Protein AF-A0A917Q2N0-F1 (afdb_monomer_lite)

Organism: NCBI:txid340214

Radius of gyration: 17.41 Å; chains: 1; bounding box: 45×33×49 Å

Structure (mmCIF, N/CA/C/O backbone):
data_AF-A0A917Q2N0-F1
#
_entry.id   AF-A0A917Q2N0-F1
#
loop_
_atom_site.group_PDB
_atom_site.id
_atom_site.type_symbol
_atom_site.label_atom_id
_atom_site.label_alt_id
_atom_site.label_comp_id
_atom_site.label_asym_id
_atom_site.label_entity_id
_atom_site.label_seq_id
_atom_site.pdbx_PDB_ins_code
_atom_site.Cartn_x
_atom_site.Cartn_y
_atom_site.Cartn_z
_atom_site.occupancy
_atom_site.B_iso_or_equiv
_atom_site.auth_seq_id
_atom_site.auth_comp_id
_atom_site.auth_asym_id
_atom_site.auth_atom_id
_atom_site.pdbx_PDB_model_num
ATOM 1 N N . MET A 1 1 ? -5.927 1.651 7.133 1.00 88.88 1 MET A N 1
ATOM 2 C CA . MET A 1 1 ? -5.011 0.514 6.875 1.00 88.88 1 MET A CA 1
ATOM 3 C C . MET A 1 1 ? -3.583 0.911 7.191 1.00 88.88 1 MET A C 1
ATOM 5 O O . MET A 1 1 ? -3.258 2.093 7.110 1.00 88.88 1 MET A O 1
ATOM 9 N N . LYS A 1 2 ? -2.739 -0.066 7.513 1.00 93.38 2 LYS A N 1
ATOM 10 C CA . LYS A 1 2 ? -1.301 0.097 7.724 1.00 93.38 2 LYS A CA 1
ATOM 11 C C . LYS A 1 2 ? -0.556 -0.901 6.842 1.00 93.38 2 LYS A C 1
ATOM 13 O O . LYS A 1 2 ? -0.668 -2.101 7.056 1.00 93.38 2 LYS A O 1
ATOM 18 N N . TYR A 1 3 ? 0.200 -0.416 5.866 1.00 94.62 3 TYR A N 1
ATOM 19 C CA . TYR A 1 3 ? 1.132 -1.249 5.112 1.00 94.62 3 TYR A CA 1
ATOM 20 C C . TYR A 1 3 ? 2.460 -1.334 5.860 1.00 94.62 3 TYR A C 1
ATOM 22 O O . TYR A 1 3 ? 3.019 -0.300 6.226 1.00 94.62 3 TYR A O 1
ATOM 30 N N . THR A 1 4 ? 2.976 -2.544 6.061 1.00 96.00 4 THR A N 1
ATOM 31 C CA . THR A 1 4 ? 4.329 -2.795 6.572 1.00 96.00 4 THR A CA 1
ATOM 32 C C . THR A 1 4 ? 5.223 -3.295 5.442 1.00 96.00 4 THR A C 1
ATOM 34 O O . THR A 1 4 ? 4.804 -4.078 4.589 1.00 96.00 4 THR A O 1
ATOM 37 N N . ALA A 1 5 ? 6.460 -2.811 5.406 1.00 96.75 5 ALA A N 1
ATOM 38 C CA . ALA A 1 5 ? 7.445 -3.130 4.377 1.00 96.75 5 ALA A CA 1
ATOM 39 C C . ALA A 1 5 ? 8.722 -3.684 5.020 1.00 96.75 5 ALA A C 1
ATOM 41 O O . ALA A 1 5 ? 9.800 -3.106 4.901 1.00 96.75 5 ALA A O 1
ATOM 42 N N . GLU A 1 6 ? 8.573 -4.791 5.749 1.00 96.00 6 GLU A N 1
ATOM 43 C CA . GLU A 1 6 ? 9.634 -5.442 6.533 1.00 96.00 6 GLU A CA 1
ATOM 44 C C . GLU A 1 6 ? 10.894 -5.765 5.722 1.00 96.00 6 GLU A C 1
ATOM 46 O O . GLU A 1 6 ? 11.999 -5.664 6.251 1.00 96.00 6 GLU A O 1
ATOM 51 N N . ASP A 1 7 ? 10.741 -6.095 4.436 1.00 96.94 7 ASP A N 1
ATOM 52 C CA . ASP A 1 7 ? 11.870 -6.438 3.570 1.00 96.94 7 ASP A CA 1
ATOM 53 C C . ASP A 1 7 ? 12.477 -5.232 2.846 1.00 96.94 7 ASP A C 1
ATOM 55 O O . ASP A 1 7 ? 13.528 -5.375 2.218 1.00 96.94 7 ASP A O 1
ATOM 59 N N . MET A 1 8 ? 11.842 -4.053 2.888 1.00 97.62 8 MET A N 1
ATOM 60 C CA . MET A 1 8 ? 12.363 -2.874 2.198 1.00 97.62 8 MET A CA 1
ATOM 61 C C . MET A 1 8 ? 13.693 -2.440 2.811 1.00 97.62 8 MET A C 1
ATOM 63 O O . MET A 1 8 ? 13.761 -2.020 3.969 1.00 97.62 8 MET A O 1
ATOM 67 N N . ASP A 1 9 ? 14.742 -2.408 1.993 1.00 97.00 9 ASP A N 1
ATOM 68 C CA . ASP A 1 9 ? 16.027 -1.860 2.400 1.00 97.00 9 ASP A CA 1
ATOM 69 C C 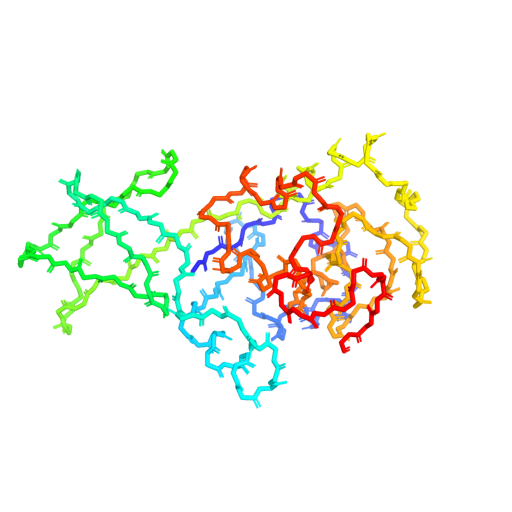. ASP A 1 9 ? 15.998 -0.326 2.357 1.00 97.00 9 ASP A C 1
ATOM 71 O O . ASP A 1 9 ? 16.514 0.336 1.455 1.00 97.00 9 ASP A O 1
ATOM 75 N N . TRP A 1 10 ? 15.390 0.266 3.384 1.00 94.88 10 TRP A N 1
ATOM 76 C CA . TRP A 1 10 ? 15.319 1.717 3.556 1.00 94.88 10 TRP A CA 1
ATOM 77 C C . TRP A 1 10 ? 16.699 2.392 3.535 1.00 94.88 10 TRP A C 1
ATOM 79 O O . TRP A 1 10 ? 16.832 3.561 3.155 1.00 94.88 10 TRP A O 1
ATOM 89 N N . LYS A 1 11 ? 17.753 1.683 3.960 1.00 95.44 11 LYS A N 1
ATOM 90 C CA . LYS A 1 11 ? 19.101 2.253 4.043 1.00 95.44 11 LYS A CA 1
ATOM 91 C C . LYS A 1 11 ? 19.697 2.454 2.655 1.00 95.44 11 LYS A C 1
ATOM 93 O O . LYS A 1 11 ? 20.315 3.503 2.450 1.00 95.44 11 LYS A O 1
ATOM 98 N N . SER A 1 12 ? 19.458 1.534 1.717 1.00 96.69 12 SER A N 1
ATOM 99 C CA . SER A 1 12 ? 19.926 1.663 0.329 1.00 96.69 12 SER A CA 1
ATOM 100 C C . SER A 1 12 ? 19.131 2.655 -0.519 1.00 96.69 12 SER A C 1
ATOM 102 O O . SER A 1 12 ? 19.598 3.023 -1.598 1.00 96.69 12 SER A O 1
ATOM 104 N N . ALA A 1 13 ? 17.988 3.160 -0.037 1.00 97.06 13 ALA A N 1
ATOM 105 C CA . ALA A 1 13 ? 17.243 4.198 -0.742 1.00 97.06 13 ALA A CA 1
ATOM 106 C C . ALA A 1 13 ? 18.111 5.450 -0.972 1.00 97.06 13 ALA A C 1
ATOM 108 O O . ALA A 1 13 ? 18.708 6.013 -0.041 1.00 97.06 13 ALA A O 1
ATOM 109 N N . THR A 1 14 ? 18.144 5.907 -2.223 1.00 98.00 14 THR A N 1
ATOM 110 C CA . THR A 1 14 ? 18.765 7.181 -2.612 1.00 98.00 14 THR A CA 1
ATOM 111 C C . THR A 1 14 ? 18.067 8.361 -1.930 1.00 98.00 14 THR A C 1
ATOM 113 O O . THR A 1 14 ? 16.942 8.232 -1.445 1.00 98.00 14 THR A O 1
ATOM 116 N N . ASN A 1 15 ? 18.700 9.539 -1.912 1.00 98.00 15 ASN A N 1
ATOM 117 C CA . ASN A 1 15 ? 18.082 10.740 -1.331 1.00 98.00 15 ASN A CA 1
ATOM 118 C C . ASN A 1 15 ? 16.730 11.057 -1.984 1.00 98.00 15 ASN A C 1
ATOM 120 O O . ASN A 1 15 ? 15.744 11.218 -1.274 1.00 98.00 15 ASN A O 1
ATOM 124 N N . LYS A 1 16 ? 16.665 11.000 -3.321 1.00 97.94 16 LYS A N 1
ATOM 125 C CA . LYS A 1 16 ? 15.425 11.197 -4.081 1.00 97.94 16 LYS A CA 1
ATOM 126 C C . LYS A 1 16 ? 14.342 10.179 -3.704 1.00 97.94 16 LYS A C 1
ATOM 128 O O . LYS A 1 16 ? 13.190 10.542 -3.518 1.00 97.94 16 LYS A O 1
ATOM 133 N N . GLN A 1 17 ? 14.697 8.902 -3.561 1.00 98.31 17 GLN A N 1
ATOM 134 C CA . GLN A 1 17 ? 13.731 7.878 -3.146 1.00 98.31 17 GLN A CA 1
ATOM 135 C C . GLN A 1 17 ? 13.234 8.108 -1.719 1.00 98.31 17 GLN A C 1
ATOM 137 O O . GLN A 1 17 ? 12.049 7.950 -1.459 1.00 98.31 17 GLN A O 1
ATOM 142 N N . LYS A 1 18 ? 14.115 8.508 -0.796 1.00 97.94 18 LYS A N 1
ATOM 143 C CA . LYS A 1 18 ? 13.729 8.845 0.581 1.00 97.94 18 LYS A CA 1
ATOM 144 C C . LYS A 1 18 ? 12.798 10.053 0.634 1.00 97.94 18 LYS A C 1
ATOM 146 O O . LYS A 1 18 ? 11.904 10.064 1.471 1.00 97.94 18 LYS A O 1
ATOM 151 N N . GLU A 1 19 ? 13.014 11.053 -0.215 1.00 98.06 19 GLU A N 1
ATOM 152 C CA . GLU A 1 19 ? 12.114 12.204 -0.360 1.00 98.06 19 GLU A CA 1
ATOM 153 C C . GLU A 1 19 ? 10.735 11.748 -0.836 1.00 98.06 19 GLU A C 1
ATOM 155 O O . GLU A 1 19 ? 9.764 11.953 -0.115 1.00 98.06 19 GLU A O 1
ATOM 160 N N . ILE A 1 20 ? 10.666 11.009 -1.948 1.00 98.38 20 ILE A N 1
ATOM 161 C CA . ILE A 1 20 ? 9.400 10.489 -2.488 1.00 98.38 20 ILE A CA 1
ATOM 162 C C . ILE A 1 20 ? 8.671 9.611 -1.465 1.00 98.38 20 ILE A C 1
ATOM 164 O O . ILE A 1 20 ? 7.480 9.787 -1.240 1.00 98.38 20 ILE A O 1
ATOM 168 N N . LEU A 1 21 ? 9.370 8.682 -0.808 1.00 98.25 21 LEU A N 1
ATOM 169 C CA . LEU A 1 21 ? 8.772 7.818 0.213 1.00 98.25 21 LEU A CA 1
ATOM 170 C C . LEU A 1 21 ? 8.168 8.645 1.356 1.00 98.25 21 LEU A C 1
ATOM 172 O O . LEU A 1 21 ? 7.049 8.371 1.781 1.00 98.25 21 LEU A O 1
ATOM 176 N N . LYS A 1 22 ? 8.868 9.681 1.832 1.00 97.81 22 LYS A N 1
ATOM 177 C CA . LYS A 1 22 ? 8.344 10.580 2.872 1.00 97.81 22 LYS A CA 1
ATOM 178 C C . LYS A 1 22 ? 7.143 11.390 2.389 1.00 97.81 22 LYS A C 1
ATOM 180 O O . LYS A 1 22 ? 6.188 11.525 3.143 1.00 97.81 22 LYS A O 1
ATOM 185 N N . GLU A 1 23 ? 7.175 11.903 1.160 1.00 97.69 23 GLU A N 1
ATOM 186 C CA . GLU A 1 23 ? 6.047 12.618 0.541 1.00 97.69 23 GLU A CA 1
ATOM 187 C C . GLU A 1 23 ? 4.815 11.719 0.392 1.00 97.69 23 GLU A C 1
ATOM 189 O O . GLU A 1 23 ? 3.691 12.165 0.600 1.00 97.69 23 GLU A O 1
ATOM 194 N N . GLN A 1 24 ? 5.026 10.435 0.102 1.00 96.31 24 GLN A N 1
ATOM 195 C CA . GLN A 1 24 ? 3.984 9.406 0.085 1.00 96.31 24 GLN A CA 1
ATOM 196 C C . GLN A 1 24 ? 3.496 9.013 1.491 1.00 96.31 24 GLN A C 1
ATOM 198 O O . GLN A 1 24 ? 2.543 8.252 1.601 1.00 96.31 24 GLN A O 1
ATOM 203 N N . GLY A 1 25 ? 4.132 9.498 2.563 1.00 97.06 25 GLY A N 1
ATOM 204 C CA . GLY A 1 25 ? 3.747 9.223 3.951 1.00 97.06 25 GLY A CA 1
ATOM 205 C C . GLY A 1 25 ? 4.456 8.033 4.606 1.00 97.06 25 GLY A C 1
ATOM 206 O O . GLY A 1 25 ? 4.109 7.664 5.732 1.00 97.06 25 GLY A O 1
ATOM 207 N N . TRP A 1 26 ? 5.459 7.434 3.957 1.00 97.81 26 TRP A N 1
ATOM 208 C CA . TRP A 1 26 ? 6.259 6.373 4.570 1.00 97.81 26 TRP A CA 1
ATOM 209 C C . TRP A 1 26 ? 7.121 6.909 5.715 1.00 97.81 26 TRP A C 1
ATOM 211 O O . TRP A 1 26 ? 7.835 7.909 5.589 1.00 97.81 26 TRP A O 1
ATOM 221 N N . LYS A 1 27 ? 7.124 6.176 6.827 1.00 97.12 27 LYS A N 1
ATOM 222 C CA . LYS A 1 27 ? 7.947 6.446 8.015 1.00 97.12 27 LYS A CA 1
ATOM 223 C C . LYS A 1 27 ? 8.506 5.152 8.597 1.00 97.12 27 LYS A C 1
ATOM 225 O O . LYS A 1 27 ? 8.047 4.072 8.254 1.00 97.12 27 LYS A O 1
ATOM 230 N N . LEU A 1 28 ? 9.494 5.259 9.484 1.00 97.06 28 LEU A N 1
ATOM 231 C CA . LEU A 1 28 ? 10.030 4.114 10.224 1.00 97.06 28 LEU A CA 1
ATOM 232 C C . LEU A 1 28 ? 9.346 3.997 11.590 1.00 97.06 28 LEU A C 1
ATOM 234 O O . LEU A 1 28 ? 9.391 4.937 12.381 1.00 97.06 28 LEU A O 1
ATOM 238 N N . GLU A 1 29 ? 8.792 2.827 11.894 1.00 97.31 29 GLU A N 1
ATOM 239 C CA . GLU A 1 29 ? 8.320 2.437 13.225 1.00 97.31 29 GLU A CA 1
ATOM 240 C C . GLU A 1 29 ? 9.129 1.224 13.683 1.00 97.31 29 GLU A C 1
ATOM 242 O O . GLU A 1 29 ? 9.127 0.184 13.034 1.00 97.31 29 GLU A O 1
ATOM 247 N N . ASN A 1 30 ? 9.895 1.371 14.771 1.00 95.06 30 ASN A N 1
ATOM 248 C CA . ASN A 1 30 ? 10.808 0.330 15.270 1.00 95.06 30 ASN A CA 1
ATOM 249 C C . ASN A 1 30 ? 11.784 -0.213 14.204 1.00 95.06 30 ASN A C 1
ATOM 251 O O . ASN A 1 30 ? 12.156 -1.381 14.216 1.00 95.06 30 ASN A O 1
ATOM 255 N N . GLY A 1 31 ? 12.204 0.647 13.270 1.00 94.62 31 GLY A N 1
ATOM 256 C CA . GLY A 1 31 ? 13.096 0.276 12.168 1.00 94.62 31 GLY A CA 1
ATOM 257 C C . GLY A 1 31 ? 12.404 -0.373 10.966 1.00 94.62 31 GLY A C 1
ATOM 258 O O . GLY A 1 31 ? 13.075 -0.593 9.961 1.00 94.62 31 GLY A O 1
ATOM 259 N N . ILE A 1 32 ? 11.091 -0.611 11.029 1.00 96.88 32 ILE A N 1
ATOM 260 C CA . ILE A 1 32 ? 10.286 -1.144 9.926 1.00 96.88 32 ILE A CA 1
ATOM 261 C C . ILE A 1 32 ? 9.612 0.023 9.196 1.00 96.88 32 ILE A C 1
ATOM 263 O O . ILE A 1 32 ? 8.954 0.846 9.840 1.00 96.88 32 ILE A O 1
ATOM 267 N N . PRO A 1 33 ? 9.754 0.138 7.866 1.00 98.00 33 PRO A N 1
ATOM 268 C CA . PRO A 1 33 ? 9.005 1.119 7.100 1.00 98.00 33 PRO A CA 1
ATOM 269 C C . PRO A 1 33 ? 7.512 0.792 7.071 1.00 98.00 33 PRO A C 1
ATOM 271 O O . PRO A 1 33 ? 7.110 -0.340 6.795 1.00 98.00 33 PRO A O 1
ATOM 274 N N . VAL A 1 34 ? 6.694 1.806 7.333 1.00 98.00 34 VAL A N 1
ATOM 275 C CA . VAL A 1 34 ? 5.239 1.701 7.378 1.00 98.00 34 VAL A CA 1
ATOM 276 C C . VAL A 1 34 ? 4.573 2.874 6.672 1.00 98.00 34 VAL A C 1
ATOM 278 O O . VAL A 1 34 ? 5.091 3.994 6.684 1.00 98.00 34 VAL A O 1
ATOM 281 N N . LEU A 1 35 ? 3.399 2.615 6.104 1.00 97.12 35 LEU A N 1
ATOM 282 C CA . LEU A 1 35 ? 2.527 3.605 5.482 1.00 97.12 35 LEU A CA 1
ATOM 283 C C . LEU A 1 35 ? 1.112 3.452 6.046 1.00 97.12 35 LEU A C 1
ATOM 285 O O . LEU A 1 35 ? 0.518 2.377 5.962 1.00 97.12 35 LEU A O 1
ATOM 289 N N . TYR A 1 36 ? 0.567 4.531 6.603 1.00 95.44 36 TYR A N 1
ATOM 290 C CA . TYR A 1 36 ? -0.819 4.581 7.064 1.00 95.44 36 TYR A CA 1
ATOM 291 C C . TYR A 1 36 ? -1.684 5.218 5.990 1.00 95.44 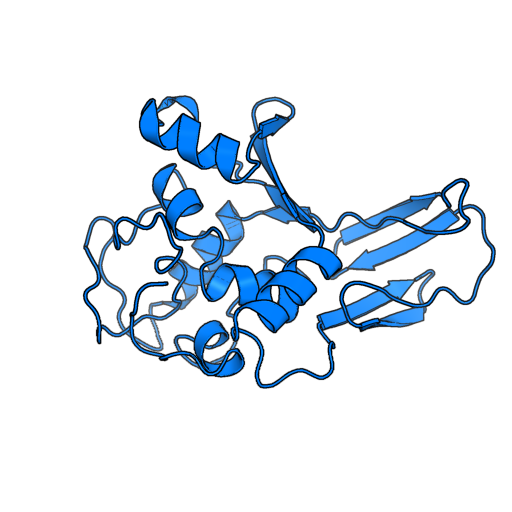36 TYR A C 1
ATOM 293 O O . TYR A 1 36 ? -1.341 6.270 5.462 1.00 95.44 36 TYR A O 1
ATOM 301 N N . VAL A 1 37 ? -2.807 4.575 5.692 1.00 92.44 37 VAL A N 1
ATOM 302 C CA . VAL A 1 37 ? -3.735 5.008 4.650 1.00 92.44 37 VAL A CA 1
ATOM 303 C C . VAL A 1 37 ? -5.149 5.027 5.210 1.00 92.44 37 VAL A C 1
ATOM 305 O O . VAL A 1 37 ? -5.633 4.009 5.724 1.00 92.44 37 VAL A O 1
ATOM 308 N N . SER A 1 38 ? -5.807 6.179 5.107 1.00 91.38 38 SER A N 1
ATOM 309 C CA . SER A 1 38 ? -7.227 6.344 5.412 1.00 91.38 38 SER A CA 1
ATOM 310 C C . SER A 1 38 ? -8.043 5.861 4.211 1.00 91.38 38 SER A C 1
ATOM 312 O O . SER A 1 38 ? -7.947 6.423 3.125 1.00 91.38 38 SER A O 1
ATOM 314 N N . VAL A 1 39 ? -8.801 4.772 4.384 1.00 88.50 39 VAL A N 1
ATOM 315 C CA . VAL A 1 39 ? -9.607 4.196 3.290 1.00 88.50 39 VAL A CA 1
ATOM 316 C C . VAL A 1 39 ? -10.667 5.188 2.799 1.00 88.50 39 VAL A C 1
ATOM 318 O O . VAL A 1 39 ? -10.725 5.394 1.590 1.00 88.50 39 VAL A O 1
ATOM 321 N N . PRO A 1 40 ? -11.443 5.861 3.677 1.00 87.94 40 PRO A N 1
ATOM 322 C CA . PRO A 1 40 ? -12.426 6.844 3.223 1.00 87.94 40 PRO A CA 1
ATOM 323 C C . PRO A 1 40 ? -11.802 7.991 2.411 1.00 87.94 40 PRO A C 1
ATOM 325 O O . PRO A 1 40 ? -12.313 8.336 1.349 1.00 87.94 40 PRO A O 1
ATOM 328 N N . GLU A 1 41 ? -10.666 8.540 2.861 1.00 89.69 41 GLU A N 1
ATOM 329 C CA . GLU A 1 41 ? -9.985 9.647 2.166 1.00 89.69 41 GLU A CA 1
ATOM 330 C C . GLU A 1 41 ? -9.448 9.232 0.791 1.00 89.69 41 GLU A C 1
ATOM 332 O O . GLU A 1 41 ? -9.559 9.991 -0.173 1.00 89.69 41 GLU A O 1
ATOM 337 N N . GLU A 1 42 ? -8.886 8.026 0.668 1.00 87.50 42 GLU A N 1
ATOM 338 C CA . GLU A 1 42 ? -8.419 7.523 -0.630 1.00 87.50 42 GLU A CA 1
ATOM 339 C C . GLU A 1 42 ? -9.571 7.250 -1.596 1.00 87.50 42 GLU A C 1
ATOM 341 O O . GLU A 1 42 ? -9.437 7.493 -2.793 1.00 87.50 42 GLU A O 1
ATOM 346 N N . LEU A 1 43 ? -10.714 6.765 -1.110 1.00 82.62 43 LEU A N 1
ATOM 347 C CA . LEU A 1 43 ? -11.889 6.562 -1.960 1.00 82.62 43 LEU A CA 1
ATOM 348 C C . LEU A 1 43 ? -12.451 7.894 -2.457 1.00 82.62 43 LEU A C 1
ATOM 350 O O . LEU A 1 43 ? -12.731 8.035 -3.647 1.00 82.62 43 LEU A O 1
ATOM 354 N N . GLU A 1 44 ? -12.528 8.902 -1.585 1.00 84.00 44 GLU A N 1
ATOM 355 C CA . GLU A 1 44 ? -12.916 10.256 -1.984 1.00 84.00 44 GLU A CA 1
ATOM 356 C C . GLU A 1 44 ? -11.937 10.839 -3.020 1.00 84.00 44 GLU A C 1
ATOM 358 O O . GLU A 1 44 ? -12.350 11.480 -3.993 1.00 84.00 44 GLU A O 1
ATOM 363 N N . TYR A 1 45 ? -10.632 10.592 -2.854 1.00 82.19 45 TYR A N 1
ATOM 364 C CA . TYR A 1 45 ? -9.620 10.972 -3.839 1.00 82.19 45 TYR A CA 1
ATOM 365 C C . TYR A 1 45 ? -9.873 10.299 -5.197 1.00 82.19 45 TYR A C 1
ATOM 367 O O . TYR A 1 45 ? -9.875 10.994 -6.217 1.00 82.19 45 TYR A O 1
ATOM 375 N N . ASN A 1 46 ? -10.138 8.991 -5.223 1.00 76.44 46 ASN A N 1
ATOM 376 C CA . ASN A 1 46 ? -10.365 8.235 -6.461 1.00 76.44 46 ASN A CA 1
ATOM 377 C C . ASN A 1 46 ? -11.606 8.724 -7.213 1.00 76.44 46 ASN A C 1
ATOM 379 O O . ASN A 1 46 ? -11.544 8.926 -8.427 1.00 76.44 46 ASN A O 1
ATOM 383 N N . GLN A 1 47 ? -12.698 8.995 -6.494 1.00 75.50 47 GLN A N 1
ATOM 384 C CA . GLN A 1 47 ? -13.930 9.538 -7.073 1.00 75.50 47 GLN A CA 1
ATOM 385 C C . GLN A 1 47 ? -13.695 10.893 -7.747 1.00 75.50 47 GLN A C 1
ATOM 387 O O . GLN A 1 47 ? -14.164 11.127 -8.861 1.00 75.50 47 GLN A O 1
ATOM 392 N N . LYS A 1 48 ? -12.919 11.781 -7.113 1.00 76.62 48 LYS A N 1
ATOM 393 C CA . LYS A 1 48 ? -12.597 13.105 -7.675 1.00 76.62 48 LYS A CA 1
ATOM 394 C C . LYS A 1 48 ? -11.704 13.043 -8.915 1.00 76.62 48 LYS A C 1
ATOM 396 O O . LYS A 1 48 ? -11.760 13.960 -9.730 1.00 76.62 48 LYS A O 1
ATOM 401 N N . HIS A 1 49 ? -10.889 11.999 -9.050 1.00 69.81 49 HIS A N 1
ATOM 402 C CA . HIS A 1 49 ? -9.896 11.871 -10.12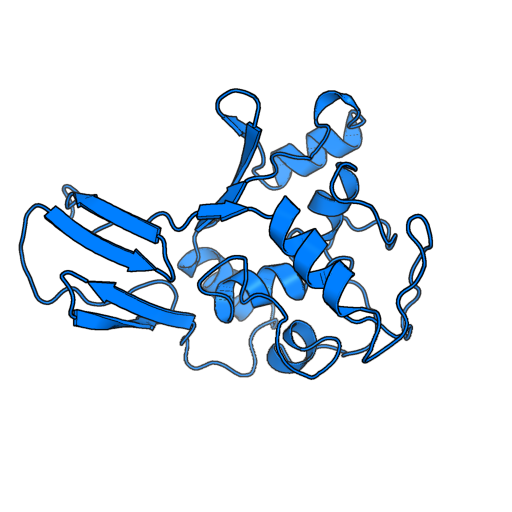3 1.00 69.81 49 HIS A CA 1
ATOM 403 C C . HIS A 1 49 ? -10.288 10.845 -11.196 1.00 69.81 49 HIS A C 1
ATOM 405 O O . HIS A 1 49 ? -9.490 10.559 -12.082 1.00 69.81 49 HIS A O 1
ATOM 411 N N . GLY A 1 50 ? -11.525 10.334 -11.164 1.00 64.19 50 GLY A N 1
ATOM 412 C CA . GLY A 1 50 ? -12.047 9.444 -12.204 1.00 64.19 50 GLY A CA 1
ATOM 413 C C . GLY A 1 50 ? -11.453 8.034 -12.182 1.00 64.19 50 GLY A C 1
ATOM 414 O O . GLY A 1 50 ? -11.490 7.355 -13.200 1.00 64.19 50 GLY A O 1
ATOM 415 N N . HIS A 1 51 ? -10.922 7.595 -11.038 1.00 61.47 51 HIS A N 1
ATOM 416 C CA . HIS A 1 51 ? -10.414 6.231 -10.837 1.00 61.47 51 HIS A CA 1
ATOM 417 C C . HIS A 1 51 ? -11.489 5.263 -10.314 1.00 61.47 51 HIS A C 1
ATOM 419 O O . HIS A 1 51 ? -11.199 4.098 -10.056 1.00 61.47 51 HIS A O 1
ATOM 425 N N . ASP A 1 52 ? -12.724 5.739 -10.125 1.00 57.25 52 ASP A N 1
ATOM 426 C CA . ASP A 1 52 ? -13.833 4.953 -9.585 1.00 57.25 52 ASP A CA 1
ATOM 427 C C . ASP A 1 52 ? -15.019 4.962 -10.559 1.00 57.25 52 ASP A C 1
ATOM 429 O O . ASP A 1 52 ? -15.630 6.002 -10.829 1.00 57.25 52 ASP A O 1
ATOM 433 N N . HIS A 1 53 ? -15.314 3.800 -11.140 1.00 52.69 53 HIS A N 1
ATOM 434 C CA . HIS A 1 53 ? -16.370 3.643 -12.144 1.00 52.69 53 HIS A CA 1
ATOM 435 C C . HIS A 1 53 ? -17.322 2.472 -11.873 1.00 52.69 53 HIS A C 1
ATOM 437 O O . HIS A 1 53 ? -18.212 2.235 -12.689 1.00 52.69 53 HIS A O 1
ATOM 443 N N . SER A 1 54 ? -17.181 1.729 -10.770 1.00 50.72 54 SER A N 1
ATOM 444 C CA . SER A 1 54 ? -17.856 0.422 -10.678 1.00 50.72 54 SER A CA 1
ATOM 445 C C . SER A 1 54 ? -18.252 -0.073 -9.289 1.00 50.72 54 SER A C 1
ATOM 447 O O . SER A 1 54 ? -18.877 -1.134 -9.224 1.00 50.72 54 SER A O 1
ATOM 449 N N . HIS A 1 55 ? -17.982 0.639 -8.189 1.00 57.31 55 HIS A N 1
ATOM 450 C CA . HIS A 1 55 ? -18.337 0.118 -6.867 1.00 57.31 55 HIS A CA 1
ATOM 451 C C . HIS A 1 55 ? -19.238 1.052 -6.074 1.00 57.31 55 HIS A C 1
ATOM 453 O O . HIS A 1 55 ? -18.893 2.192 -5.785 1.00 57.31 55 HIS A O 1
ATOM 459 N N . GLU A 1 56 ? -20.384 0.514 -5.651 1.00 62.28 56 GLU A N 1
ATOM 460 C CA . GLU A 1 56 ? -21.267 1.073 -4.622 1.00 62.28 56 GLU A CA 1
ATOM 461 C C . GLU A 1 56 ? -20.570 1.051 -3.249 1.00 62.28 56 GLU A C 1
ATOM 463 O O . GLU A 1 56 ? -21.122 0.558 -2.278 1.00 62.28 56 GLU A O 1
ATOM 468 N N . GLY A 1 57 ? -19.309 1.473 -3.161 1.00 65.31 57 GLY A N 1
ATOM 469 C CA . GLY A 1 57 ? -18.576 1.610 -1.915 1.00 65.31 57 GLY A CA 1
ATOM 470 C C . GLY A 1 57 ? -18.294 0.328 -1.132 1.00 65.31 57 GLY A C 1
ATOM 471 O O . GLY A 1 57 ? -17.806 0.468 -0.029 1.00 65.31 57 GLY A O 1
ATOM 472 N N . HIS A 1 58 ? -18.563 -0.890 -1.612 1.00 77.44 58 HIS A N 1
ATOM 473 C CA . HIS A 1 58 ? -18.330 -2.130 -0.841 1.00 77.44 58 HIS A CA 1
ATOM 474 C C . HIS A 1 58 ? -16.864 -2.597 -0.912 1.00 77.44 58 HIS A C 1
ATOM 476 O O . HIS A 1 58 ? -16.334 -2.753 -2.012 1.00 77.44 58 HIS A O 1
ATOM 482 N N . GLN A 1 59 ? -16.212 -2.822 0.239 1.00 78.31 59 GLN A N 1
ATOM 483 C CA . GLN A 1 59 ? -14.815 -3.303 0.325 1.00 78.31 59 GLN A CA 1
ATOM 484 C C . GLN A 1 59 ? -14.654 -4.724 0.896 1.00 78.31 59 GLN A C 1
ATOM 486 O O . GLN A 1 59 ? -13.541 -5.152 1.214 1.00 78.31 59 GLN A O 1
ATOM 491 N N . GLY A 1 60 ? -15.752 -5.464 1.053 1.00 80.56 60 GLY A N 1
ATOM 492 C CA . GLY A 1 60 ? -15.772 -6.764 1.726 1.00 80.56 60 GLY A CA 1
ATOM 493 C C . GLY A 1 60 ? -16.386 -6.692 3.121 1.00 80.56 60 GLY A C 1
ATOM 494 O O . GLY A 1 60 ? -17.137 -5.771 3.434 1.00 80.56 60 GLY A O 1
ATOM 495 N N . THR A 1 61 ? -16.079 -7.685 3.955 1.00 86.44 61 THR A N 1
ATOM 496 C CA . THR A 1 61 ? -16.649 -7.816 5.299 1.00 86.44 61 THR A CA 1
ATOM 497 C C . THR A 1 61 ? -15.576 -7.917 6.380 1.00 86.44 61 THR A C 1
ATOM 499 O O . THR A 1 61 ? -14.422 -8.277 6.133 1.00 86.44 61 THR A O 1
ATOM 502 N N . LEU A 1 62 ? -15.969 -7.601 7.610 1.00 89.38 62 LEU A N 1
ATOM 503 C CA . LEU A 1 62 ? -15.222 -7.884 8.834 1.00 89.38 62 LEU A CA 1
ATOM 504 C C . LEU A 1 62 ? -16.170 -8.418 9.907 1.00 89.38 62 LEU A C 1
ATOM 506 O O . LEU A 1 62 ? -17.386 -8.313 9.770 1.00 89.38 62 LEU A O 1
ATOM 510 N N . GLN A 1 63 ? -15.643 -8.970 10.998 1.00 91.62 63 GLN A N 1
ATOM 511 C CA . GLN A 1 63 ? -16.478 -9.351 12.141 1.00 91.62 63 GLN A CA 1
ATOM 512 C C . GLN A 1 63 ? -16.322 -8.365 13.295 1.00 91.62 63 GLN A C 1
ATOM 514 O O . GLN A 1 63 ? -15.210 -8.136 13.765 1.00 91.62 63 GLN A O 1
ATOM 519 N N . VAL A 1 64 ? -17.442 -7.848 13.802 1.00 93.88 64 VAL A N 1
ATOM 520 C CA . VAL A 1 64 ? -17.534 -7.030 15.017 1.00 93.88 64 VAL A CA 1
ATOM 521 C C . VAL A 1 64 ? -18.215 -7.847 16.107 1.00 93.88 64 VAL A C 1
ATOM 523 O O . VAL A 1 64 ? -19.380 -8.215 15.988 1.00 93.88 64 VAL A O 1
ATOM 526 N N . ASN A 1 65 ? -17.497 -8.157 17.186 1.00 92.75 65 ASN A N 1
ATOM 527 C CA . ASN A 1 65 ? -17.982 -8.989 18.294 1.00 92.75 65 ASN A CA 1
ATOM 528 C C . ASN A 1 65 ? -18.559 -10.349 17.841 1.00 92.75 65 ASN A C 1
ATOM 530 O O . ASN A 1 65 ? -19.467 -10.883 18.472 1.00 92.75 65 ASN A O 1
ATOM 534 N N . GLY A 1 66 ? -18.015 -10.916 16.757 1.00 91.12 66 GLY A N 1
ATOM 535 C CA . GLY A 1 66 ? -18.464 -12.186 16.173 1.00 91.12 66 GLY A CA 1
ATOM 536 C C . GLY A 1 66 ? -19.641 -12.072 15.197 1.00 91.12 66 GLY A C 1
ATOM 537 O O . GLY A 1 66 ? -20.101 -13.098 14.706 1.00 91.12 66 GLY A O 1
ATOM 538 N N . VAL A 1 67 ? -20.118 -10.859 14.903 1.00 93.56 67 VAL A N 1
ATOM 539 C CA . VAL A 1 67 ? -21.144 -10.595 13.885 1.00 93.56 67 VAL A CA 1
ATOM 540 C C . VAL A 1 67 ? -20.475 -10.035 12.637 1.00 93.56 67 VAL A C 1
ATOM 542 O O . VAL A 1 67 ? -19.712 -9.078 12.729 1.00 93.56 67 VAL A O 1
ATOM 545 N N . GLU A 1 68 ? -20.752 -10.626 11.479 1.00 93.38 68 GLU A N 1
ATOM 546 C CA . GLU A 1 68 ? -20.259 -10.130 10.193 1.00 93.38 68 GLU A CA 1
ATOM 547 C C . GLU A 1 68 ? -20.900 -8.781 9.833 1.00 93.38 68 GLU A C 1
ATOM 549 O O . GLU A 1 68 ? -22.099 -8.572 10.034 1.00 93.38 68 GLU A O 1
ATOM 554 N N . LYS A 1 69 ? -20.081 -7.856 9.335 1.00 92.12 69 LYS A N 1
ATOM 555 C CA . LYS A 1 69 ? -20.452 -6.504 8.923 1.00 92.12 69 LYS A CA 1
ATOM 556 C C . LYS A 1 69 ? -19.797 -6.181 7.593 1.00 92.12 69 LYS A C 1
ATOM 558 O O . LYS A 1 69 ? -18.600 -6.415 7.423 1.00 92.12 69 LYS A O 1
ATOM 563 N N . ASP A 1 70 ? -20.579 -5.611 6.688 1.00 90.25 70 ASP A N 1
ATOM 564 C CA . ASP A 1 70 ? -20.065 -5.048 5.448 1.00 90.25 70 ASP A CA 1
ATOM 565 C C . ASP A 1 70 ? -19.249 -3.787 5.729 1.00 90.25 70 ASP A C 1
ATOM 567 O O . ASP A 1 70 ? -19.588 -2.977 6.597 1.00 90.25 70 ASP A O 1
ATOM 571 N N . ILE A 1 71 ? -18.170 -3.628 4.970 1.00 87.69 71 ILE A N 1
ATOM 572 C CA . ILE A 1 71 ? -17.379 -2.407 4.927 1.00 87.69 71 ILE A CA 1
ATOM 573 C C . ILE A 1 71 ? -17.871 -1.610 3.728 1.00 87.69 71 ILE A C 1
ATOM 575 O O . ILE A 1 71 ? -17.806 -2.083 2.589 1.00 87.69 71 ILE A O 1
ATOM 579 N N . HIS A 1 72 ? -18.364 -0.409 4.000 1.00 88.06 72 HIS A N 1
ATOM 580 C CA . HIS A 1 72 ? -18.847 0.513 2.992 1.00 88.06 72 HIS A CA 1
ATOM 581 C C . HIS A 1 72 ? -18.115 1.851 3.102 1.00 88.06 72 HIS A C 1
ATOM 583 O O . HIS A 1 72 ? -18.109 2.488 4.148 1.00 88.06 72 HIS A O 1
ATOM 589 N N . ASN A 1 73 ? -17.471 2.286 2.025 1.00 85.44 73 ASN A N 1
ATOM 590 C CA . ASN A 1 73 ? -16.619 3.476 1.962 1.00 85.44 73 ASN A CA 1
ATOM 591 C C . ASN A 1 73 ? -15.569 3.542 3.083 1.00 85.44 73 ASN A C 1
ATOM 593 O O . ASN A 1 73 ? -15.266 4.609 3.614 1.00 85.44 73 ASN A O 1
ATOM 597 N N . GLY A 1 74 ? -15.011 2.388 3.457 1.00 85.94 74 GLY A N 1
ATOM 598 C CA . GLY A 1 74 ? -14.038 2.288 4.545 1.00 85.94 74 GLY A CA 1
ATOM 599 C C . GLY A 1 74 ? -14.626 2.447 5.952 1.00 85.94 74 GLY A C 1
ATOM 600 O O . GLY A 1 74 ? -13.855 2.530 6.909 1.00 85.94 74 GLY A O 1
ATOM 601 N N . THR A 1 75 ? -15.951 2.477 6.096 1.00 90.19 75 THR A N 1
ATOM 602 C CA . THR A 1 75 ? -16.662 2.496 7.380 1.00 90.19 75 THR A CA 1
ATOM 603 C C . THR A 1 75 ? -17.541 1.255 7.530 1.00 90.19 75 THR A C 1
ATOM 605 O O . THR A 1 75 ? -17.752 0.502 6.583 1.00 90.19 75 THR A O 1
ATOM 608 N N . PHE A 1 76 ? -18.001 0.987 8.747 1.00 91.12 76 PHE A N 1
ATOM 609 C CA . PHE A 1 76 ? -18.891 -0.129 9.059 1.00 91.12 76 PHE A CA 1
ATOM 610 C C . PHE A 1 76 ? -19.719 0.224 10.295 1.00 91.12 76 PHE A C 1
ATOM 612 O O . PHE A 1 76 ? -19.264 0.977 11.162 1.00 91.12 76 PHE A O 1
ATOM 619 N N . ASP A 1 77 ? -20.918 -0.342 10.391 1.00 90.88 77 ASP A N 1
ATOM 620 C CA . ASP A 1 77 ? -21.822 -0.075 11.506 1.00 90.88 77 ASP A CA 1
ATOM 621 C C . ASP A 1 77 ? -21.530 -0.970 12.715 1.00 90.88 77 ASP A C 1
ATOM 623 O O . ASP A 1 77 ? -21.261 -2.172 12.599 1.00 90.88 77 ASP A O 1
ATOM 627 N N . VAL A 1 78 ? -21.643 -0.382 13.906 1.00 90.94 78 VAL A N 1
ATOM 628 C CA . VAL A 1 78 ? -21.486 -1.074 15.188 1.00 90.94 78 VAL A CA 1
ATOM 629 C C . VAL A 1 78 ? -22.793 -0.982 15.967 1.00 90.94 78 VAL A C 1
ATOM 631 O O . VAL A 1 78 ? -23.161 0.080 16.458 1.00 90.94 78 VAL A O 1
ATOM 634 N N . ASP A 1 79 ? -23.475 -2.118 16.127 1.00 86.00 79 ASP A N 1
ATOM 635 C CA . ASP A 1 79 ? -24.785 -2.168 16.798 1.00 86.00 79 ASP A CA 1
ATOM 636 C C . ASP A 1 79 ? -24.687 -2.035 18.331 1.00 86.00 79 ASP A C 1
ATOM 638 O O . ASP A 1 79 ? -25.702 -1.887 19.012 1.00 86.00 79 ASP A O 1
ATOM 642 N N . SER A 1 80 ? -23.481 -2.136 18.904 1.00 79.38 80 SER A N 1
ATOM 643 C CA . SER A 1 80 ? -23.262 -2.063 20.349 1.00 79.38 80 SER A CA 1
ATOM 644 C C . SER A 1 80 ? -22.635 -0.739 20.777 1.00 79.38 80 SER A C 1
ATOM 646 O O . SER A 1 80 ? -21.719 -0.215 20.151 1.00 79.38 80 SER A O 1
ATOM 648 N N . ASN A 1 81 ? -23.075 -0.218 21.924 1.00 82.44 81 ASN A N 1
ATOM 649 C CA . ASN A 1 81 ? -22.468 0.968 22.527 1.00 82.44 81 ASN A CA 1
ATOM 650 C C . ASN A 1 81 ? -21.313 0.615 23.488 1.00 82.44 81 ASN A C 1
ATOM 652 O O . ASN A 1 81 ? -21.042 1.354 24.429 1.00 82.44 81 ASN A O 1
ATOM 656 N N . ASN A 1 82 ? -20.640 -0.519 23.282 1.00 90.62 82 ASN A N 1
ATOM 657 C CA . ASN A 1 82 ? -19.610 -1.003 24.205 1.00 90.62 82 ASN A CA 1
ATOM 658 C C . ASN A 1 82 ? -18.376 -0.088 24.204 1.00 90.62 82 ASN A C 1
ATOM 660 O O . ASN A 1 82 ? -18.011 0.461 23.169 1.00 90.62 82 ASN A O 1
ATOM 664 N N . GLU A 1 83 ? -17.674 0.027 25.330 1.00 93.50 83 GLU A N 1
ATOM 665 C CA . GLU A 1 83 ? -16.401 0.768 25.367 1.00 93.50 83 GLU A CA 1
ATOM 666 C C . GLU A 1 83 ? -15.304 0.098 24.534 1.00 93.50 83 GLU A C 1
ATOM 668 O O . GLU A 1 83 ? -14.430 0.765 23.982 1.00 93.50 83 GLU A O 1
ATOM 673 N N . THR A 1 84 ? -15.366 -1.229 24.405 1.00 94.38 84 THR A N 1
ATOM 674 C CA . THR A 1 84 ? -14.489 -2.007 23.533 1.00 94.38 84 THR A CA 1
ATOM 675 C C . THR A 1 84 ? -15.278 -2.915 22.605 1.00 94.38 84 THR A C 1
ATOM 677 O O . THR A 1 84 ? -16.338 -3.444 22.955 1.00 94.38 84 THR A O 1
ATOM 680 N N . ILE A 1 85 ? -14.736 -3.117 21.408 1.00 94.50 85 ILE A N 1
ATOM 681 C CA . ILE A 1 85 ? -15.223 -4.092 20.434 1.00 94.50 85 ILE A CA 1
ATOM 682 C C . ILE A 1 85 ? -14.084 -5.000 19.986 1.00 94.50 85 ILE A C 1
ATOM 684 O O . ILE A 1 85 ? -12.927 -4.586 19.911 1.00 94.50 85 ILE A O 1
ATOM 688 N N . LYS A 1 86 ? -14.418 -6.249 19.672 1.00 93.69 86 LYS A N 1
ATOM 689 C CA . LYS A 1 86 ? -13.500 -7.202 19.047 1.00 93.69 86 LYS A CA 1
ATOM 690 C C . LYS A 1 86 ? -13.704 -7.160 17.544 1.00 93.69 86 LYS A C 1
ATOM 692 O O . LYS A 1 86 ? -14.815 -7.399 17.082 1.00 93.69 86 LYS A O 1
ATOM 697 N N . ILE A 1 87 ? -12.641 -6.885 16.808 1.00 92.75 87 ILE A N 1
ATOM 698 C CA . ILE A 1 87 ? -12.622 -6.868 15.351 1.00 92.75 87 ILE A CA 1
ATOM 699 C C . ILE A 1 87 ? -11.852 -8.085 14.853 1.00 92.75 87 ILE A C 1
ATOM 701 O O . ILE A 1 87 ? -10.768 -8.373 15.363 1.00 92.75 87 ILE A O 1
ATOM 705 N N . MET A 1 88 ? -12.391 -8.780 13.853 1.00 89.88 88 MET A N 1
ATOM 706 C CA . MET A 1 88 ? -11.645 -9.782 13.093 1.00 89.88 88 MET A CA 1
ATOM 707 C C . MET A 1 88 ? -11.669 -9.452 11.602 1.00 89.88 88 MET A C 1
ATOM 709 O O . MET A 1 88 ? -12.742 -9.230 11.040 1.00 89.88 88 MET A O 1
ATOM 713 N N . VAL A 1 89 ? -10.489 -9.422 10.981 1.00 82.69 89 VAL A N 1
ATOM 714 C CA . VAL A 1 89 ? -10.296 -9.205 9.539 1.00 82.69 89 VAL A CA 1
ATOM 715 C C . VAL A 1 89 ? -9.379 -10.307 9.025 1.00 82.69 89 VAL A C 1
ATOM 717 O O . VAL A 1 89 ? -8.219 -10.388 9.425 1.00 82.69 89 VAL A O 1
ATOM 720 N N . GLY A 1 90 ? -9.908 -11.196 8.181 1.00 77.56 90 GLY A N 1
ATOM 721 C CA . GLY A 1 90 ? -9.211 -12.436 7.840 1.00 77.56 90 GLY A CA 1
ATOM 722 C C . GLY A 1 90 ? -8.882 -13.244 9.102 1.00 77.56 90 GLY A C 1
ATOM 723 O O . GLY A 1 90 ? -9.773 -13.589 9.878 1.00 77.56 90 GLY A O 1
ATOM 724 N N . GLU A 1 91 ? -7.597 -13.521 9.324 1.00 75.00 91 GLU A N 1
ATOM 725 C CA . GLU A 1 91 ? -7.104 -14.242 10.509 1.00 75.00 91 GLU A CA 1
ATOM 726 C C . GLU A 1 91 ? -6.720 -13.314 11.678 1.00 75.00 91 GLU A C 1
ATOM 728 O O . GLU A 1 91 ? -6.521 -13.781 12.805 1.00 75.00 91 GLU A O 1
ATOM 733 N N . GLU A 1 92 ? -6.634 -12.001 11.445 1.00 80.00 92 GLU A N 1
ATOM 734 C CA . GLU A 1 92 ? -6.206 -11.029 12.450 1.00 80.00 92 GLU A CA 1
ATOM 735 C C . GLU A 1 92 ? -7.338 -10.691 13.420 1.00 80.00 92 GLU A C 1
ATOM 737 O O . GLU A 1 92 ? -8.477 -10.451 13.015 1.00 80.00 92 GLU A O 1
ATOM 742 N N . LYS A 1 93 ? -7.014 -10.630 14.718 1.00 87.00 93 LYS A N 1
ATOM 743 C CA . LYS A 1 93 ? -7.957 -10.284 15.789 1.00 87.00 93 LYS A CA 1
ATOM 744 C C . LYS A 1 93 ? -7.435 -9.103 16.587 1.00 87.00 93 LYS A C 1
ATOM 746 O O . LYS A 1 93 ? -6.344 -9.174 17.142 1.00 87.00 93 LYS A O 1
ATOM 751 N N . ASN A 1 94 ? -8.251 -8.064 16.704 1.00 88.25 94 ASN A N 1
ATOM 752 C CA . ASN A 1 94 ? -7.910 -6.830 17.400 1.00 88.25 94 ASN A CA 1
ATOM 753 C C . ASN A 1 94 ? -9.010 -6.443 18.393 1.00 88.25 94 ASN A C 1
ATOM 755 O O . ASN A 1 94 ? -10.194 -6.661 18.140 1.00 88.25 94 ASN A O 1
ATOM 759 N N . GLU A 1 95 ? -8.629 -5.846 19.520 1.00 92.62 95 GLU A N 1
ATOM 760 C CA . GLU A 1 95 ? -9.567 -5.191 20.436 1.00 92.62 95 GLU A CA 1
ATOM 761 C C . GLU A 1 95 ? -9.430 -3.676 20.283 1.00 92.62 95 GLU A C 1
ATOM 763 O O . GLU A 1 95 ? -8.332 -3.131 20.398 1.00 92.62 95 GLU A O 1
ATOM 768 N N . VAL A 1 96 ? -10.542 -3.002 19.997 1.00 93.81 96 VAL A N 1
ATOM 769 C CA . VAL A 1 96 ? -10.576 -1.572 19.677 1.00 93.81 96 VAL A CA 1
ATOM 770 C C . VAL A 1 96 ? -11.410 -0.843 20.716 1.00 93.81 96 VAL A C 1
ATOM 772 O O . VAL A 1 96 ? -12.544 -1.233 20.997 1.00 93.81 96 VAL A O 1
ATOM 775 N N . LYS A 1 97 ? -10.839 0.218 21.287 1.00 94.50 97 LYS A N 1
ATOM 776 C CA . LYS A 1 97 ? -11.530 1.118 22.214 1.00 94.50 97 LYS A CA 1
ATOM 777 C C . LYS A 1 97 ? -12.293 2.191 21.448 1.00 94.50 97 LYS A C 1
ATOM 779 O O . LYS A 1 97 ? -11.808 2.689 20.433 1.00 94.50 97 LYS A O 1
ATOM 784 N N . LYS A 1 98 ? -13.465 2.546 21.965 1.00 94.81 98 LYS A N 1
ATOM 785 C CA . LYS A 1 98 ? -14.235 3.703 21.517 1.00 94.81 98 LYS A CA 1
ATOM 786 C C . LYS A 1 98 ? -13.441 4.989 21.772 1.00 94.81 98 LYS A C 1
ATOM 788 O O . LYS A 1 98 ? -12.778 5.126 22.801 1.00 94.81 98 LYS A O 1
ATOM 793 N N . GLN A 1 99 ? -13.486 5.899 20.809 1.00 94.19 99 GLN A N 1
ATOM 794 C CA . GLN A 1 99 ? -12.913 7.238 20.905 1.00 94.19 99 GLN A CA 1
ATOM 795 C C . GLN A 1 99 ? -13.874 8.194 21.625 1.00 94.19 99 GLN A C 1
ATOM 797 O O . GLN A 1 99 ? -15.054 7.896 21.797 1.00 94.19 99 GLN A O 1
ATOM 802 N N . GLU A 1 100 ? -13.381 9.366 22.027 1.00 93.19 100 GLU A N 1
ATOM 803 C CA . GLU A 1 100 ? -14.190 10.378 22.728 1.00 93.19 100 GLU A CA 1
ATOM 804 C C . GLU A 1 100 ? -15.395 10.867 21.907 1.00 93.19 100 GLU A C 1
ATOM 806 O O . GLU A 1 100 ? -16.427 11.219 22.474 1.00 93.19 100 GLU A O 1
ATOM 811 N N . ASP A 1 101 ? -15.289 10.845 20.577 1.00 92.25 101 ASP A N 1
ATOM 812 C CA . ASP A 1 101 ? -16.363 11.208 19.645 1.00 92.25 101 ASP A CA 1
ATOM 813 C C . ASP A 1 101 ? -17.399 10.088 19.424 1.00 92.25 101 ASP A C 1
ATOM 815 O O . ASP A 1 101 ? -18.348 10.251 18.656 1.00 92.25 101 ASP A O 1
ATOM 819 N N . GLY A 1 102 ? -17.233 8.947 20.097 1.00 90.00 102 GLY A N 1
ATOM 820 C CA . GLY A 1 102 ? -18.108 7.787 19.991 1.00 90.00 102 GLY A CA 1
ATOM 821 C C . GLY A 1 102 ? -17.784 6.837 18.835 1.00 90.00 102 GLY A C 1
ATOM 822 O O . GLY A 1 102 ? -18.445 5.803 18.719 1.00 90.00 102 GLY A O 1
ATOM 823 N N . THR A 1 103 ? -16.778 7.131 18.009 1.00 91.69 103 THR A N 1
ATOM 824 C CA . THR A 1 103 ? -16.373 6.285 16.876 1.00 91.69 103 THR A CA 1
ATOM 825 C C . THR A 1 103 ? -15.340 5.227 17.275 1.00 91.69 103 THR A C 1
ATOM 827 O O . THR A 1 103 ? -14.743 5.272 18.353 1.00 91.69 103 THR A O 1
ATOM 830 N N . TYR A 1 104 ? -15.097 4.261 16.388 1.00 92.69 104 TYR A N 1
ATOM 831 C CA . TYR A 1 104 ? -14.004 3.297 16.517 1.00 92.69 104 TYR A CA 1
ATOM 832 C C . TYR A 1 104 ? -13.050 3.450 15.338 1.00 92.69 104 TYR A C 1
ATOM 834 O O . TYR A 1 104 ? -13.485 3.499 14.190 1.00 92.69 104 TYR A O 1
ATOM 842 N N . GLN A 1 105 ? -11.747 3.463 15.612 1.00 92.00 105 GLN A N 1
ATOM 843 C CA . GLN A 1 105 ? -10.725 3.432 14.572 1.00 92.00 105 GLN A CA 1
ATOM 844 C C . GLN A 1 105 ? -10.096 2.044 14.503 1.00 92.00 105 GLN A C 1
ATOM 846 O O . GLN A 1 105 ? -9.455 1.586 15.448 1.00 92.00 105 GLN A O 1
ATOM 851 N N . VAL A 1 106 ? -10.252 1.386 13.357 1.00 90.62 106 VAL A N 1
ATOM 852 C CA . VAL A 1 106 ? -9.656 0.073 13.098 1.00 90.62 106 VAL A CA 1
ATOM 853 C C . VAL A 1 106 ? -8.432 0.231 12.210 1.00 90.62 106 VAL A C 1
ATOM 855 O O . VAL A 1 106 ? -8.502 0.768 11.102 1.00 90.62 106 VAL A O 1
ATOM 858 N N . ILE A 1 107 ? -7.301 -0.286 12.681 1.00 89.88 107 ILE A N 1
ATOM 859 C CA . ILE A 1 107 ? -6.092 -0.423 11.874 1.00 89.88 107 ILE A CA 1
ATOM 860 C C . ILE A 1 107 ? -6.005 -1.877 11.425 1.00 89.88 107 ILE A C 1
ATOM 862 O O . ILE A 1 107 ? -5.770 -2.768 12.232 1.00 89.88 107 ILE A O 1
ATOM 866 N N . VAL A 1 108 ? -6.200 -2.092 10.127 1.00 86.19 108 VAL A N 1
ATOM 867 C CA . VAL A 1 108 ? -5.907 -3.368 9.464 1.00 86.19 108 VAL A CA 1
ATOM 868 C C . VAL A 1 108 ? -4.473 -3.315 8.961 1.00 86.19 108 VAL A C 1
ATOM 870 O O . VAL A 1 108 ? -4.145 -2.414 8.174 1.00 86.19 108 VAL A O 1
ATOM 873 N N . GLU A 1 109 ? -3.629 -4.227 9.438 1.00 88.44 109 GLU A N 1
ATOM 874 C CA . GLU A 1 109 ? -2.234 -4.327 9.020 1.00 88.44 109 GLU A CA 1
ATOM 875 C C . GLU A 1 109 ? -2.107 -5.218 7.776 1.00 88.44 109 GLU A C 1
ATOM 877 O O . GLU A 1 109 ? -2.827 -6.195 7.592 1.00 88.44 109 GLU A O 1
ATOM 882 N N . LYS A 1 110 ? -1.219 -4.841 6.856 1.00 88.75 110 LYS A N 1
ATOM 883 C CA . LYS A 1 110 ? -0.934 -5.592 5.633 1.00 88.75 110 LYS A CA 1
ATOM 884 C C . LYS A 1 110 ? 0.565 -5.633 5.401 1.00 88.75 110 LYS A C 1
ATOM 886 O O . LYS A 1 110 ? 1.181 -4.593 5.167 1.00 88.75 110 LYS A O 1
ATOM 891 N N . ASN A 1 111 ? 1.133 -6.835 5.387 1.00 92.06 111 ASN A N 1
ATOM 892 C CA . ASN A 1 111 ? 2.528 -7.028 5.011 1.00 92.06 111 ASN A CA 1
ATOM 893 C C . ASN A 1 111 ? 2.676 -6.893 3.492 1.00 92.06 111 ASN A C 1
ATOM 895 O O . ASN A 1 111 ? 2.422 -7.830 2.735 1.00 92.06 111 ASN A O 1
ATOM 899 N N . LEU A 1 112 ? 3.082 -5.708 3.040 1.00 92.88 112 LEU A N 1
ATOM 900 C CA . LEU A 1 112 ? 3.219 -5.397 1.622 1.00 92.88 112 LEU A CA 1
ATOM 901 C C . LEU A 1 112 ? 4.358 -6.194 0.971 1.00 92.88 112 LEU A C 1
ATOM 903 O O . LEU A 1 112 ? 4.271 -6.548 -0.204 1.00 92.88 112 LEU A O 1
ATOM 907 N N . SER A 1 113 ? 5.388 -6.549 1.741 1.00 92.31 113 SER A N 1
ATOM 908 C CA . SER A 1 113 ? 6.463 -7.431 1.278 1.00 92.31 113 SER A CA 1
ATOM 909 C C . SER A 1 113 ? 5.917 -8.816 0.915 1.00 92.31 113 SER A C 1
ATOM 911 O O . SER A 1 113 ? 6.228 -9.339 -0.157 1.00 92.31 113 SER A O 1
ATOM 913 N N . GLN A 1 114 ? 5.051 -9.380 1.766 1.00 90.25 114 GLN A N 1
ATOM 914 C CA . GLN A 1 114 ? 4.357 -10.642 1.496 1.00 90.25 114 GLN A CA 1
ATOM 915 C C . GLN A 1 114 ? 3.355 -10.504 0.346 1.00 90.25 114 GLN A C 1
ATOM 917 O O . GLN A 1 114 ? 3.256 -11.400 -0.489 1.00 90.25 114 GLN A O 1
ATOM 922 N N . MET A 1 115 ? 2.649 -9.372 0.244 1.00 89.00 115 MET A N 1
ATOM 923 C CA . MET A 1 115 ? 1.757 -9.104 -0.891 1.00 89.00 115 MET A CA 1
ATOM 924 C C . MET A 1 115 ? 2.514 -9.130 -2.221 1.00 89.00 115 MET A C 1
ATOM 926 O O . MET A 1 115 ? 2.038 -9.754 -3.165 1.00 89.00 115 MET A O 1
ATOM 930 N N . PHE A 1 116 ? 3.696 -8.508 -2.306 1.00 89.75 116 PHE A N 1
ATOM 931 C CA . PHE A 1 116 ? 4.523 -8.565 -3.515 1.00 89.75 116 PHE A CA 1
ATOM 932 C C . PHE A 1 116 ? 4.925 -9.997 -3.857 1.00 89.75 116 PHE A C 1
ATOM 934 O O . PHE A 1 116 ? 4.814 -10.389 -5.013 1.00 89.75 116 PHE A O 1
ATOM 941 N N . GLU A 1 117 ? 5.318 -10.810 -2.873 1.00 86.19 117 GLU A N 1
ATOM 942 C CA . GLU A 1 117 ? 5.592 -12.227 -3.131 1.00 86.19 117 GLU A CA 1
ATOM 943 C C . GLU A 1 117 ? 4.361 -12.987 -3.603 1.00 86.19 117 GLU A C 1
ATOM 945 O O . GLU A 1 117 ? 4.476 -13.813 -4.499 1.00 86.19 117 GLU A O 1
ATOM 950 N N . ASN A 1 118 ? 3.190 -12.729 -3.027 1.00 82.25 118 ASN A N 1
ATOM 951 C CA . ASN A 1 118 ? 1.953 -13.396 -3.420 1.00 82.25 118 ASN A CA 1
ATOM 952 C C . ASN A 1 118 ? 1.578 -13.034 -4.865 1.00 82.25 118 ASN A C 1
ATOM 954 O O . ASN A 1 118 ? 1.260 -13.922 -5.661 1.00 82.25 118 ASN A O 1
ATOM 958 N N . MET A 1 119 ? 1.704 -11.750 -5.218 1.00 80.50 119 MET A N 1
ATOM 959 C CA . MET A 1 119 ? 1.509 -11.235 -6.576 1.00 80.50 119 MET A CA 1
ATOM 960 C C . MET A 1 119 ? 2.556 -11.774 -7.559 1.00 80.50 119 MET A C 1
ATOM 962 O O . MET A 1 119 ? 2.236 -11.967 -8.727 1.00 80.50 119 MET A O 1
ATOM 966 N N . ASP A 1 120 ? 3.786 -12.044 -7.114 1.00 78.81 120 ASP A N 1
ATOM 967 C CA . ASP A 1 120 ? 4.863 -12.550 -7.971 1.00 78.81 120 ASP A CA 1
ATOM 968 C C . ASP A 1 120 ? 4.866 -14.094 -8.075 1.00 78.81 120 ASP A C 1
ATOM 970 O O . ASP A 1 120 ? 5.160 -14.661 -9.124 1.00 78.81 120 ASP A O 1
ATOM 974 N N . LYS A 1 121 ? 4.490 -14.826 -7.020 1.00 74.31 121 LYS A N 1
ATOM 975 C CA . LYS A 1 121 ? 4.493 -16.302 -6.972 1.00 74.31 121 LYS A CA 1
ATOM 976 C C . LYS A 1 121 ? 3.382 -16.910 -7.823 1.00 74.31 121 LYS A C 1
ATOM 978 O O . LYS A 1 121 ? 3.594 -17.958 -8.432 1.00 74.31 121 LYS A O 1
ATOM 983 N N . LYS A 1 122 ? 2.224 -16.248 -7.907 1.00 63.09 122 LYS A N 1
ATOM 984 C CA . LYS A 1 122 ? 1.113 -16.668 -8.778 1.00 63.09 122 LYS A CA 1
ATOM 985 C C . LYS A 1 122 ? 1.380 -16.414 -10.276 1.00 63.09 122 LYS A C 1
ATOM 987 O O . LYS A 1 122 ? 0.589 -16.845 -11.108 1.00 63.09 122 LYS A O 1
ATOM 992 N N . GLN A 1 123 ? 2.514 -15.796 -10.639 1.00 54.94 123 GLN A N 1
ATOM 993 C CA . GLN A 1 123 ? 2.857 -15.407 -12.020 1.00 54.94 123 GLN A CA 1
ATOM 994 C C . GLN A 1 123 ? 3.164 -16.559 -12.985 1.00 54.94 123 GLN A C 1
ATOM 996 O O . GLN A 1 123 ? 3.243 -16.318 -14.185 1.00 54.94 123 GLN A O 1
ATOM 1001 N N . LYS A 1 124 ? 3.367 -17.803 -12.536 1.00 52.56 124 LYS A N 1
ATOM 1002 C CA . LYS A 1 124 ? 3.878 -18.839 -13.454 1.00 52.56 124 LYS A CA 1
ATOM 1003 C C . LYS A 1 124 ? 2.837 -19.479 -14.375 1.00 52.56 124 LYS A C 1
ATOM 1005 O O . LYS A 1 124 ? 3.244 -20.094 -15.354 1.00 52.56 124 LYS A O 1
ATOM 1010 N N . GLU A 1 125 ? 1.540 -19.344 -14.097 1.00 56.31 125 GLU A N 1
ATOM 1011 C CA . GLU A 1 125 ? 0.524 -20.183 -14.760 1.00 56.31 125 GLU A CA 1
ATOM 1012 C C . GLU A 1 125 ? -0.469 -19.425 -15.662 1.00 56.31 125 GLU A C 1
ATOM 1014 O O . GLU A 1 125 ? -1.087 -20.058 -16.512 1.00 56.31 125 GLU A O 1
ATOM 1019 N N . ALA A 1 126 ? -0.600 -18.092 -15.551 1.00 58.88 126 ALA A N 1
ATOM 1020 C CA . ALA A 1 126 ? -1.646 -17.336 -16.264 1.00 58.88 126 ALA A CA 1
ATOM 1021 C C . ALA A 1 126 ? -1.135 -16.427 -17.401 1.00 58.88 126 ALA A C 1
ATOM 1023 O O . ALA A 1 126 ? -1.657 -16.485 -18.511 1.00 58.88 126 ALA A O 1
ATOM 1024 N N . VAL A 1 127 ? -0.131 -15.579 -17.143 1.00 68.38 127 VAL A N 1
ATOM 1025 C CA . VAL A 1 127 ? 0.467 -14.631 -18.104 1.00 68.38 127 VAL A CA 1
ATOM 1026 C C . VAL A 1 127 ? 1.924 -14.404 -17.710 1.00 68.38 127 VAL A C 1
ATOM 1028 O O . VAL A 1 127 ? 2.212 -14.216 -16.530 1.00 68.38 127 VAL A O 1
ATOM 1031 N N . GLY A 1 128 ? 2.835 -14.425 -18.688 1.00 64.94 128 GLY A N 1
ATOM 1032 C CA . GLY A 1 128 ? 4.257 -14.192 -18.447 1.00 64.94 128 GLY A CA 1
ATOM 1033 C C . GLY A 1 128 ? 4.512 -12.790 -17.900 1.00 64.94 128 GLY A C 1
ATOM 1034 O O . GLY A 1 128 ? 4.002 -11.807 -18.430 1.00 64.94 128 GLY A O 1
ATOM 1035 N N . THR A 1 129 ? 5.306 -12.703 -16.843 1.00 70.81 129 THR A N 1
ATOM 1036 C CA . THR A 1 129 ? 5.803 -11.446 -16.288 1.00 70.81 129 THR A CA 1
ATOM 1037 C C . THR A 1 129 ? 7.250 -11.238 -16.682 1.00 70.81 129 THR A C 1
ATOM 1039 O O . THR A 1 129 ? 8.004 -12.198 -16.865 1.00 70.81 129 THR A O 1
ATOM 1042 N N . LEU A 1 130 ? 7.640 -9.973 -16.832 1.00 85.00 130 LEU A N 1
ATOM 1043 C CA . LEU A 1 130 ? 9.035 -9.654 -17.102 1.00 85.00 130 LEU A CA 1
ATOM 1044 C C . LEU A 1 130 ? 9.912 -10.079 -15.919 1.00 85.00 130 LEU A C 1
ATOM 1046 O O . LEU A 1 130 ? 9.436 -10.224 -14.790 1.00 85.00 130 LEU A O 1
ATOM 1050 N N . GLY A 1 131 ? 11.199 -10.295 -16.163 1.00 86.12 131 GLY A N 1
ATOM 1051 C CA . GLY A 1 131 ? 12.147 -10.624 -15.110 1.00 86.12 131 GLY A CA 1
ATOM 1052 C C . GLY A 1 131 ? 12.354 -9.456 -14.148 1.00 86.12 131 GLY A C 1
ATOM 1053 O O . GLY A 1 131 ? 12.091 -8.294 -14.456 1.00 86.12 131 GLY A O 1
ATOM 1054 N N . TYR A 1 132 ? 12.861 -9.749 -12.948 1.00 90.50 132 TYR A N 1
ATOM 1055 C CA . TYR A 1 132 ? 13.246 -8.677 -12.034 1.00 90.50 132 TYR A CA 1
ATOM 1056 C C . TYR A 1 132 ? 14.367 -7.820 -12.635 1.00 90.50 132 TYR A C 1
ATOM 1058 O O . TYR A 1 132 ? 15.436 -8.339 -12.953 1.00 90.50 132 TYR A O 1
ATOM 1066 N N . GLY A 1 133 ? 14.149 -6.508 -12.677 1.00 91.88 133 GLY A N 1
ATOM 1067 C CA . GLY A 1 133 ? 15.049 -5.514 -13.261 1.00 91.88 133 GLY A CA 1
ATOM 1068 C C . GLY A 1 133 ? 14.602 -5.012 -14.633 1.00 91.88 133 GLY A C 1
ATOM 1069 O O . GLY A 1 133 ? 15.041 -3.933 -15.029 1.00 91.88 133 GLY A O 1
ATOM 1070 N N . ASP A 1 134 ? 13.709 -5.740 -15.304 1.00 94.06 134 ASP A N 1
ATOM 1071 C CA . ASP A 1 134 ? 13.183 -5.370 -16.615 1.00 94.06 134 ASP A CA 1
ATOM 1072 C C . ASP A 1 134 ? 12.171 -4.220 -16.513 1.00 94.06 134 ASP A C 1
ATOM 1074 O O . ASP A 1 134 ? 11.516 -4.031 -15.483 1.00 94.06 134 ASP A O 1
ATOM 1078 N N . THR A 1 135 ? 12.048 -3.458 -17.599 1.00 95.50 135 THR A N 1
ATOM 1079 C CA . THR A 1 135 ? 11.138 -2.313 -17.738 1.00 95.50 135 THR A CA 1
ATOM 1080 C C . THR A 1 135 ? 9.902 -2.719 -18.530 1.00 95.50 135 THR A C 1
ATOM 1082 O O . THR A 1 135 ? 10.039 -3.278 -19.615 1.00 95.50 135 THR A O 1
ATOM 1085 N N . TYR A 1 136 ? 8.718 -2.401 -18.009 1.00 93.69 136 TYR A N 1
ATOM 1086 C CA . TYR A 1 136 ? 7.461 -2.508 -18.742 1.00 93.69 136 TYR A CA 1
ATOM 1087 C C . TYR A 1 136 ? 7.242 -1.291 -19.644 1.00 93.69 136 TYR A C 1
ATOM 1089 O O . TYR A 1 136 ? 7.565 -0.157 -19.285 1.00 93.69 136 TYR A O 1
ATOM 1097 N N . TYR A 1 137 ? 6.636 -1.525 -20.802 1.00 94.50 137 TYR A N 1
ATOM 1098 C CA . TYR A 1 137 ? 6.209 -0.510 -21.756 1.00 94.50 137 TYR A CA 1
ATOM 1099 C C . TYR A 1 137 ? 4.690 -0.544 -21.940 1.00 94.50 137 TYR A C 1
ATOM 1101 O O . TYR A 1 137 ? 4.074 -1.604 -21.802 1.00 94.50 137 TYR A O 1
ATOM 1109 N N . PRO A 1 138 ? 4.042 0.603 -22.226 1.00 94.94 138 PRO A N 1
ATOM 1110 C CA . PRO A 1 138 ? 2.598 0.641 -22.426 1.00 94.94 138 PRO A CA 1
ATOM 1111 C C . PRO A 1 138 ? 2.123 -0.403 -23.445 1.00 94.94 138 PRO A C 1
ATOM 1113 O O . PRO A 1 138 ? 2.631 -0.456 -24.564 1.00 94.94 138 PRO A O 1
ATOM 1116 N N . GLY A 1 139 ? 1.142 -1.218 -23.055 1.00 92.31 139 GLY A N 1
ATOM 1117 C CA . GLY A 1 139 ? 0.650 -2.346 -23.851 1.00 92.31 139 GLY A CA 1
ATOM 1118 C C . GLY A 1 139 ? 1.257 -3.706 -23.491 1.00 92.31 139 GLY A C 1
ATOM 1119 O O . GLY A 1 139 ? 0.746 -4.724 -23.959 1.00 92.31 139 GLY A O 1
ATOM 1120 N N . ASP A 1 140 ? 2.278 -3.756 -22.634 1.00 91.81 140 ASP A N 1
ATOM 1121 C CA . ASP A 1 140 ? 2.823 -5.022 -22.149 1.00 91.81 140 ASP A CA 1
ATOM 1122 C C . ASP A 1 140 ? 1.809 -5.787 -21.300 1.00 91.81 140 ASP A C 1
ATOM 1124 O O . ASP A 1 140 ? 0.995 -5.225 -20.562 1.00 91.81 140 ASP A O 1
ATOM 1128 N N . TRP A 1 141 ? 1.889 -7.111 -21.373 1.00 86.94 141 TRP A N 1
ATOM 1129 C CA . TRP A 1 141 ? 1.110 -7.976 -20.505 1.00 86.94 141 TRP A CA 1
ATOM 1130 C C . TRP A 1 141 ? 1.673 -7.969 -19.085 1.00 86.94 141 TRP A C 1
ATOM 1132 O O . TRP A 1 141 ? 2.870 -8.144 -18.867 1.00 86.94 141 TRP A O 1
ATOM 1142 N N . VAL A 1 142 ? 0.782 -7.815 -18.109 1.00 84.06 142 VAL A N 1
ATOM 1143 C CA . VAL A 1 142 ? 1.118 -7.817 -16.685 1.00 84.06 142 VAL A CA 1
ATOM 1144 C C . VAL A 1 142 ? 0.141 -8.688 -15.915 1.00 84.06 142 VAL A C 1
ATOM 1146 O O . VAL A 1 142 ? -1.062 -8.698 -16.170 1.00 84.06 142 VAL A O 1
ATOM 1149 N N . HIS A 1 143 ? 0.648 -9.404 -14.915 1.00 80.31 143 HIS A N 1
ATOM 1150 C CA . HIS A 1 143 ? -0.227 -10.068 -13.952 1.00 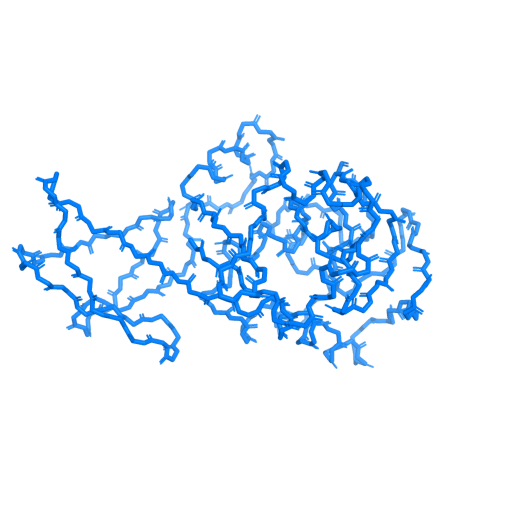80.31 143 HIS A CA 1
ATOM 1151 C C . HIS A 1 143 ? -0.861 -9.068 -12.972 1.00 80.31 143 HIS A C 1
ATOM 1153 O O . HIS A 1 143 ? -1.993 -9.257 -12.535 1.00 80.31 143 HIS A O 1
ATOM 1159 N N . CYS A 1 144 ? -0.144 -8.001 -12.625 1.00 84.69 144 CYS A N 1
ATOM 1160 C CA . CYS A 1 144 ? -0.636 -6.925 -11.775 1.00 84.69 144 CYS A CA 1
ATOM 1161 C C . CYS A 1 144 ? 0.089 -5.631 -12.127 1.00 84.69 144 CYS A C 1
ATOM 1163 O O . CYS A 1 144 ? 1.320 -5.587 -12.184 1.00 84.69 144 CYS A O 1
ATOM 1165 N N . ASN A 1 145 ? -0.688 -4.567 -12.306 1.00 89.38 145 ASN A N 1
ATOM 1166 C CA . ASN A 1 145 ? -0.205 -3.200 -12.410 1.00 89.38 145 ASN A CA 1
ATOM 1167 C C . ASN A 1 145 ? 0.173 -2.675 -11.011 1.00 89.38 145 ASN A C 1
ATOM 1169 O O . ASN A 1 145 ? -0.402 -1.716 -10.520 1.00 89.38 145 ASN A O 1
ATOM 1173 N N . ARG A 1 146 ? 1.137 -3.317 -10.327 1.00 90.94 146 ARG A N 1
ATOM 1174 C CA . ARG A 1 146 ? 1.771 -2.761 -9.105 1.00 90.94 146 ARG A CA 1
ATOM 1175 C C . ARG A 1 146 ? 2.904 -1.790 -9.425 1.00 90.94 146 ARG A C 1
ATOM 1177 O O . ARG A 1 146 ? 3.602 -1.343 -8.523 1.00 90.94 146 ARG A O 1
ATOM 1184 N N . PHE A 1 147 ? 3.125 -1.530 -10.710 1.00 92.00 147 PHE A N 1
ATOM 1185 C CA . PHE A 1 147 ? 4.247 -0.751 -11.218 1.00 92.00 147 PHE A CA 1
ATOM 1186 C C . PHE A 1 147 ? 3.803 0.513 -11.959 1.00 92.00 147 PHE A C 1
ATOM 1188 O O . PHE A 1 147 ? 4.622 1.123 -12.638 1.00 92.00 147 PHE A O 1
ATOM 1195 N N . ASN A 1 148 ? 2.522 0.882 -11.905 1.00 93.62 148 ASN A N 1
ATOM 1196 C CA . ASN A 1 148 ? 1.977 2.018 -12.652 1.00 93.62 148 ASN A CA 1
ATOM 1197 C C . ASN A 1 148 ? 1.663 3.243 -11.782 1.00 93.62 148 ASN A C 1
ATOM 1199 O O . ASN A 1 148 ? 0.993 4.152 -12.259 1.00 93.62 148 ASN A O 1
ATOM 1203 N N . GLY A 1 149 ? 2.138 3.290 -10.531 1.00 94.50 149 GLY A N 1
ATOM 1204 C CA . GLY A 1 149 ? 1.979 4.474 -9.687 1.00 94.50 149 GLY A CA 1
ATOM 1205 C C . GLY A 1 149 ? 2.634 5.730 -10.294 1.00 94.50 149 GLY A C 1
ATOM 1206 O O . GLY A 1 149 ? 3.539 5.626 -11.126 1.00 94.50 149 GLY A O 1
ATOM 1207 N N . PRO A 1 150 ? 2.252 6.939 -9.848 1.00 94.25 150 PRO A N 1
ATOM 1208 C CA . PRO A 1 150 ? 2.655 8.203 -10.480 1.00 94.25 150 PRO A CA 1
ATOM 1209 C C . PRO A 1 150 ? 4.177 8.432 -10.489 1.00 94.25 150 PRO A C 1
ATOM 1211 O O . PRO A 1 150 ? 4.754 8.940 -11.452 1.00 94.25 150 PRO A O 1
ATOM 1214 N N . ASN A 1 151 ? 4.860 7.993 -9.427 1.00 96.44 151 ASN A N 1
ATOM 1215 C CA . ASN A 1 151 ? 6.316 8.102 -9.285 1.00 96.44 151 ASN A CA 1
ATOM 1216 C C . ASN A 1 151 ? 7.063 6.854 -9.775 1.00 96.44 151 ASN A C 1
ATOM 1218 O O . ASN A 1 151 ? 8.214 6.630 -9.384 1.00 96.44 151 ASN A O 1
ATOM 1222 N N . SER A 1 152 ? 6.413 6.032 -10.600 1.00 96.19 152 SER A N 1
ATOM 1223 C CA . SER A 1 152 ? 7.011 4.802 -11.092 1.00 96.19 152 SER A CA 1
ATOM 1224 C C . SER A 1 152 ? 8.211 5.053 -12.005 1.00 96.19 152 SER A C 1
ATOM 1226 O O . SER A 1 152 ? 8.298 6.060 -12.715 1.00 96.19 152 SER A O 1
ATOM 1228 N N . ASP A 1 153 ? 9.151 4.117 -11.986 1.00 96.50 153 ASP A N 1
ATOM 1229 C CA . ASP A 1 153 ? 10.202 3.986 -12.996 1.00 96.50 153 ASP A CA 1
ATOM 1230 C C . ASP A 1 153 ? 9.959 2.807 -13.951 1.00 96.50 153 ASP A C 1
ATOM 1232 O O . ASP A 1 153 ? 10.865 2.397 -14.676 1.00 96.50 153 ASP A O 1
ATOM 1236 N N . ASP A 1 154 ? 8.742 2.264 -13.915 1.00 95.12 154 ASP A N 1
ATOM 1237 C CA . ASP A 1 154 ? 8.197 1.266 -14.833 1.00 95.12 154 ASP A CA 1
ATOM 1238 C C . ASP A 1 154 ? 8.884 -0.113 -14.736 1.00 95.12 154 ASP A C 1
ATOM 1240 O O . ASP A 1 154 ? 8.599 -1.025 -15.512 1.00 95.12 154 ASP A O 1
ATOM 1244 N N . ARG A 1 155 ? 9.775 -0.314 -13.753 1.00 94.81 155 ARG A N 1
ATOM 1245 C CA . ARG A 1 155 ? 10.541 -1.557 -13.595 1.00 94.81 155 ARG A CA 1
ATOM 1246 C C . ARG A 1 155 ? 9.864 -2.590 -12.702 1.00 94.81 155 ARG A C 1
ATOM 1248 O O . ARG A 1 155 ? 9.322 -2.275 -11.636 1.00 94.81 155 ARG A O 1
ATOM 1255 N N . HIS A 1 156 ? 10.023 -3.861 -13.068 1.00 93.06 156 HIS A N 1
ATOM 1256 C CA . HIS A 1 156 ? 9.684 -4.993 -12.214 1.00 93.06 156 HIS A CA 1
ATOM 1257 C C . HIS A 1 156 ? 10.763 -5.179 -11.141 1.00 93.06 156 HIS A C 1
ATOM 1259 O O . HIS A 1 156 ? 11.788 -5.823 -11.353 1.00 93.06 156 HIS A O 1
ATOM 1265 N N . LEU A 1 157 ? 10.554 -4.606 -9.958 1.00 94.50 157 LEU A N 1
ATOM 1266 C CA . LEU A 1 157 ? 11.547 -4.630 -8.884 1.00 94.50 157 LEU A CA 1
ATOM 1267 C C . LEU A 1 157 ? 11.157 -5.579 -7.746 1.00 94.50 157 LEU A C 1
ATOM 1269 O O . LEU A 1 157 ? 9.979 -5.796 -7.440 1.00 94.50 157 LEU A O 1
ATOM 1273 N N . ARG A 1 158 ? 12.189 -6.149 -7.114 1.00 93.44 158 ARG A N 1
ATOM 1274 C CA . ARG A 1 158 ? 12.058 -7.023 -5.943 1.00 93.44 158 ARG A CA 1
ATOM 1275 C C . ARG A 1 158 ? 11.619 -6.227 -4.718 1.00 93.44 158 ARG A C 1
ATOM 1277 O O . ARG A 1 158 ? 11.983 -5.064 -4.574 1.00 93.44 158 ARG A O 1
ATOM 1284 N N . LYS A 1 159 ? 10.950 -6.904 -3.785 1.00 94.75 159 LYS A N 1
ATOM 1285 C CA . LYS A 1 159 ? 10.445 -6.345 -2.520 1.00 94.75 159 LYS A CA 1
ATOM 1286 C C . LYS A 1 159 ? 11.488 -5.749 -1.572 1.00 94.75 159 LYS A C 1
ATOM 1288 O O . LYS A 1 159 ? 11.109 -5.076 -0.630 1.00 94.75 159 LYS A O 1
ATOM 1293 N N . TRP A 1 160 ? 12.783 -5.972 -1.783 1.00 96.75 160 TRP A N 1
ATOM 1294 C CA . TRP A 1 160 ? 13.806 -5.269 -1.004 1.00 96.75 160 TRP A CA 1
ATOM 1295 C C . TRP A 1 160 ? 14.144 -3.893 -1.575 1.00 96.75 160 TRP A C 1
ATOM 1297 O O . TRP A 1 160 ? 14.706 -3.057 -0.873 1.00 96.75 160 TRP A O 1
ATOM 1307 N N . ASN A 1 161 ? 13.809 -3.635 -2.843 1.00 97.69 161 ASN A N 1
ATOM 1308 C CA . ASN A 1 161 ? 14.153 -2.392 -3.513 1.00 97.69 161 ASN A CA 1
ATOM 1309 C C . ASN A 1 161 ? 13.151 -1.290 -3.123 1.00 97.69 161 ASN A C 1
ATOM 1311 O O . ASN A 1 161 ? 11.960 -1.450 -3.393 1.00 97.69 161 ASN A O 1
ATOM 1315 N N . PRO A 1 162 ? 13.603 -0.149 -2.571 1.00 97.88 162 PRO A N 1
ATOM 1316 C CA . PRO A 1 162 ? 12.723 0.956 -2.183 1.00 97.88 162 PRO A CA 1
ATOM 1317 C C . PRO A 1 162 ? 11.822 1.462 -3.312 1.00 97.88 162 PRO A C 1
ATOM 1319 O O . PRO A 1 162 ? 10.669 1.826 -3.090 1.00 97.88 162 PRO A O 1
ATOM 1322 N N . GLN A 1 163 ? 12.316 1.421 -4.548 1.00 98.19 163 GLN A N 1
ATOM 1323 C CA . GLN A 1 163 ? 11.552 1.832 -5.716 1.00 98.19 163 GLN A CA 1
ATOM 1324 C C . GLN A 1 163 ? 10.341 0.929 -5.985 1.00 98.19 163 GLN A C 1
ATOM 1326 O O . GLN A 1 163 ? 9.348 1.412 -6.507 1.00 98.19 163 GLN A O 1
ATOM 1331 N N . ALA A 1 164 ? 10.359 -0.347 -5.582 1.00 97.12 164 ALA A N 1
ATOM 1332 C CA . ALA A 1 164 ? 9.195 -1.223 -5.733 1.00 97.12 164 ALA A CA 1
ATOM 1333 C C . ALA A 1 164 ? 7.974 -0.697 -4.951 1.00 97.12 164 ALA A C 1
ATOM 1335 O O . ALA A 1 164 ? 6.844 -0.811 -5.419 1.00 97.12 164 ALA A O 1
ATOM 1336 N N . TYR A 1 165 ? 8.204 -0.083 -3.788 1.00 97.75 165 TYR A N 1
ATOM 1337 C CA . TYR A 1 165 ? 7.160 0.517 -2.951 1.00 97.75 165 TYR A CA 1
ATOM 1338 C C . TYR A 1 165 ? 6.694 1.862 -3.499 1.00 97.75 165 TYR A C 1
ATOM 1340 O O . TYR A 1 165 ? 5.498 2.147 -3.492 1.00 97.75 165 TYR A O 1
ATOM 1348 N N . ILE A 1 166 ? 7.629 2.650 -4.037 1.00 98.12 166 ILE A N 1
ATOM 1349 C CA . ILE A 1 166 ? 7.318 3.896 -4.746 1.00 98.12 166 ILE A CA 1
ATOM 1350 C C . ILE A 1 166 ? 6.432 3.610 -5.963 1.00 98.12 166 ILE A C 1
ATOM 1352 O O . ILE A 1 166 ? 5.438 4.307 -6.156 1.00 98.12 166 ILE A O 1
ATOM 1356 N N . ASN A 1 167 ? 6.770 2.580 -6.746 1.00 97.12 167 ASN A N 1
ATOM 1357 C CA . ASN A 1 167 ? 6.015 2.156 -7.926 1.00 97.12 167 ASN A CA 1
ATOM 1358 C C . ASN A 1 167 ? 4.612 1.642 -7.552 1.00 97.12 167 ASN A C 1
ATOM 1360 O O . ASN A 1 167 ? 3.673 1.823 -8.327 1.00 97.12 167 ASN A O 1
ATOM 1364 N N . PHE A 1 168 ? 4.472 1.017 -6.376 1.00 95.69 168 PHE A N 1
ATOM 1365 C CA . PHE A 1 168 ? 3.199 0.498 -5.874 1.00 95.69 168 PHE A CA 1
ATOM 1366 C C . PHE A 1 168 ? 2.252 1.593 -5.391 1.00 95.69 168 PHE A C 1
ATOM 1368 O O . PHE A 1 168 ? 1.049 1.477 -5.604 1.00 95.69 168 PHE A O 1
ATOM 1375 N N . TYR A 1 169 ? 2.744 2.637 -4.729 1.00 95.75 169 TYR A N 1
ATOM 1376 C CA . TYR A 1 169 ? 1.885 3.691 -4.189 1.00 95.75 169 TYR A CA 1
ATOM 1377 C C . TYR A 1 169 ? 1.005 4.315 -5.285 1.00 95.75 169 TYR A C 1
ATOM 1379 O O . TYR A 1 169 ? 1.526 4.768 -6.302 1.00 95.75 169 TYR A O 1
ATOM 1387 N N . LYS A 1 170 ? -0.321 4.330 -5.081 1.00 92.62 170 LYS A N 1
ATOM 1388 C CA . LYS A 1 170 ? -1.330 4.780 -6.068 1.00 92.62 170 LYS A CA 1
ATOM 1389 C C . LYS A 1 170 ? -1.263 4.092 -7.443 1.00 92.62 170 LYS A C 1
ATOM 1391 O O . LYS A 1 170 ? -1.684 4.642 -8.457 1.00 92.62 170 LYS A O 1
ATOM 1396 N N . SER A 1 171 ? -0.723 2.877 -7.478 1.00 93.06 171 SER A N 1
ATOM 1397 C CA . SER A 1 171 ? -0.885 1.948 -8.598 1.00 93.06 171 SER A CA 1
ATOM 1398 C C . SER A 1 171 ? -2.280 1.315 -8.590 1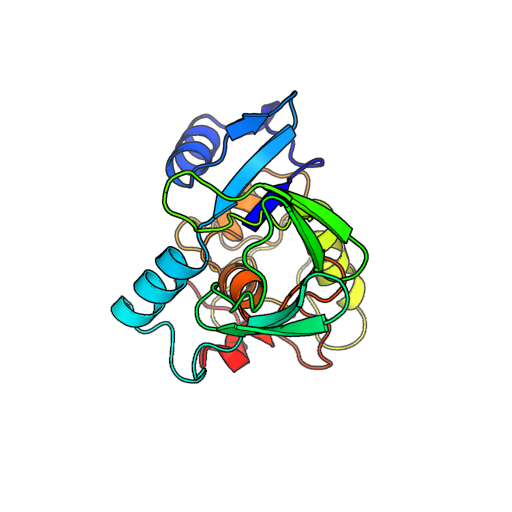.00 93.06 171 SER A C 1
ATOM 1400 O O . SER A 1 171 ? -2.971 1.331 -7.565 1.00 93.06 171 SER A O 1
ATOM 1402 N N . ASP A 1 172 ? -2.672 0.653 -9.676 1.00 90.19 172 ASP A N 1
ATOM 1403 C CA . ASP A 1 172 ? -3.933 -0.101 -9.711 1.00 90.19 172 ASP A CA 1
ATOM 1404 C C . ASP A 1 172 ? -3.984 -1.142 -8.599 1.00 90.19 172 ASP A C 1
ATOM 1406 O O . ASP A 1 172 ? -5.024 -1.356 -7.984 1.00 90.19 172 ASP A O 1
ATOM 1410 N N . CYS A 1 173 ? -2.863 -1.807 -8.315 1.00 89.25 173 CYS A N 1
ATOM 1411 C CA . CYS A 1 173 ? -2.821 -2.812 -7.261 1.00 89.25 173 CYS A CA 1
ATOM 1412 C C . CYS A 1 173 ? -2.845 -2.194 -5.850 1.00 89.25 173 CYS A C 1
ATOM 1414 O O . CYS A 1 173 ? -3.277 -2.875 -4.924 1.00 89.25 173 CYS A O 1
ATOM 1416 N N . TYR A 1 174 ? -2.468 -0.923 -5.666 1.00 91.38 174 TYR A N 1
ATOM 1417 C CA . TYR A 1 174 ? -2.668 -0.192 -4.402 1.00 91.38 174 TYR A CA 1
ATOM 1418 C C . TYR A 1 174 ? -4.143 0.110 -4.152 1.00 91.38 174 TYR A C 1
ATOM 1420 O O . TYR A 1 174 ? -4.663 -0.184 -3.075 1.00 91.38 174 TYR A O 1
ATOM 1428 N N . HIS A 1 175 ? -4.830 0.634 -5.163 1.00 86.56 175 HIS A N 1
ATOM 1429 C CA . HIS A 1 175 ? -6.261 0.915 -5.094 1.00 86.56 175 HIS A CA 1
ATOM 1430 C C . HIS A 1 175 ? -7.081 -0.376 -4.998 1.00 86.56 175 HIS A C 1
ATOM 1432 O O . HIS A 1 175 ? -7.978 -0.491 -4.166 1.00 86.56 175 HIS A O 1
ATOM 1438 N N . GLY A 1 176 ? -6.698 -1.411 -5.744 1.00 83.25 176 GLY A N 1
ATOM 1439 C CA . GLY A 1 176 ? -7.296 -2.733 -5.609 1.00 83.25 176 GLY A CA 1
ATOM 1440 C C . GLY A 1 176 ? -7.063 -3.345 -4.227 1.00 83.25 176 GLY A C 1
ATOM 1441 O O . GLY A 1 176 ? -7.967 -3.959 -3.671 1.00 83.25 176 GLY A O 1
ATOM 1442 N N . ALA A 1 177 ? -5.895 -3.120 -3.620 1.00 83.62 177 ALA A N 1
ATOM 1443 C CA . ALA A 1 177 ? -5.631 -3.544 -2.249 1.00 83.62 177 ALA A CA 1
ATOM 1444 C C . ALA A 1 177 ? -6.473 -2.804 -1.206 1.00 83.62 177 ALA A C 1
ATOM 1446 O O . ALA A 1 177 ? -6.766 -3.386 -0.164 1.00 83.62 177 ALA A O 1
ATOM 1447 N N . LEU A 1 178 ? -6.861 -1.5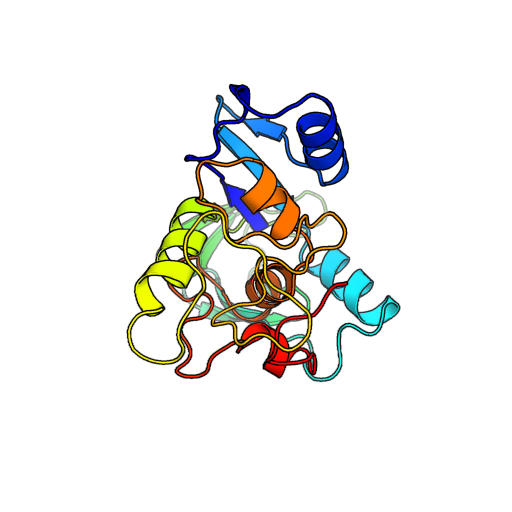55 -1.465 1.00 81.56 178 LEU A N 1
ATOM 1448 C CA . LEU A 1 178 ? -7.796 -0.798 -0.630 1.00 81.56 178 LEU A CA 1
ATOM 1449 C C . LEU A 1 178 ? -9.231 -1.324 -0.747 1.00 81.56 178 LEU A C 1
ATOM 1451 O O . LEU A 1 178 ? -9.930 -1.384 0.259 1.00 81.56 178 LEU A O 1
ATOM 1455 N N . MET A 1 179 ? -9.652 -1.689 -1.960 1.00 75.50 179 MET A N 1
ATOM 1456 C CA . MET A 1 179 ? -11.055 -1.981 -2.271 1.00 75.50 179 MET A CA 1
ATOM 1457 C C . MET A 1 179 ? -11.424 -3.464 -2.223 1.00 75.50 179 MET A C 1
ATOM 1459 O O . MET A 1 179 ? -12.551 -3.789 -1.889 1.00 75.50 179 MET A O 1
ATOM 1463 N N . TYR A 1 180 ? -10.512 -4.371 -2.571 1.00 74.12 180 TYR A N 1
ATOM 1464 C CA . TYR A 1 180 ? -10.863 -5.774 -2.847 1.00 74.12 180 TYR A CA 1
ATOM 1465 C C . TYR A 1 180 ? -10.084 -6.783 -2.012 1.00 74.12 180 TYR A C 1
ATOM 1467 O O . TYR A 1 180 ? -10.339 -7.982 -2.098 1.00 74.12 180 TYR A O 1
ATOM 1475 N N . CYS A 1 181 ? -9.104 -6.317 -1.242 1.00 74.88 181 CYS A N 1
ATOM 1476 C CA . CYS A 1 181 ? -8.245 -7.175 -0.444 1.00 74.88 181 CYS A CA 1
ATOM 1477 C C . CYS A 1 181 ? -8.489 -6.849 1.027 1.00 74.88 181 CYS A C 1
ATOM 1479 O O . CYS A 1 181 ? -8.025 -5.820 1.510 1.00 74.88 181 CYS A O 1
ATOM 1481 N N . THR A 1 182 ? -9.200 -7.697 1.762 1.00 69.50 182 THR A N 1
ATOM 1482 C CA . THR A 1 182 ? -9.364 -7.515 3.214 1.00 69.50 182 THR A CA 1
ATOM 1483 C C . THR A 1 182 ? -8.080 -7.873 3.969 1.00 69.50 182 THR A C 1
ATOM 1485 O O . THR A 1 182 ? -7.787 -7.264 4.993 1.00 69.50 182 THR A O 1
ATOM 1488 N N . ASP A 1 183 ? -7.250 -8.765 3.414 1.00 71.31 183 ASP A N 1
ATOM 1489 C CA . ASP A 1 183 ? -5.944 -9.167 3.950 1.00 71.31 183 ASP A CA 1
ATOM 1490 C C . ASP A 1 183 ? -4.847 -9.221 2.856 1.00 71.31 183 ASP A C 1
ATOM 1492 O O . ASP A 1 183 ? -5.086 -8.942 1.678 1.00 71.31 183 ASP A O 1
ATOM 1496 N N . HIS A 1 184 ? -3.605 -9.527 3.247 1.00 71.19 184 HIS A N 1
ATOM 1497 C CA . HIS A 1 184 ? -2.449 -9.576 2.341 1.00 71.19 184 HIS A CA 1
ATOM 1498 C C . HIS A 1 184 ? -2.333 -10.877 1.515 1.00 71.19 184 HIS A C 1
ATOM 1500 O O . HIS A 1 184 ? -1.657 -10.897 0.481 1.00 71.19 184 HIS A O 1
ATOM 1506 N N . ASN A 1 185 ? -2.971 -11.965 1.947 1.00 71.56 185 ASN A N 1
ATOM 1507 C CA . ASN A 1 185 ? -2.974 -13.272 1.280 1.00 71.56 185 ASN A CA 1
ATOM 1508 C C . ASN A 1 185 ? -3.989 -13.338 0.143 1.00 71.56 185 ASN A C 1
ATOM 1510 O O . ASN A 1 185 ? -3.754 -14.027 -0.850 1.00 71.56 185 ASN A O 1
ATOM 1514 N N . SER A 1 186 ? -5.090 -12.602 0.272 1.00 66.88 186 SER A N 1
ATOM 1515 C CA . SER A 1 186 ? -6.175 -12.531 -0.701 1.00 66.88 186 SER A CA 1
ATOM 1516 C C . SER A 1 186 ? -5.967 -11.483 -1.791 1.00 66.88 186 SER A C 1
ATOM 1518 O O . SER A 1 186 ? -6.807 -11.344 -2.677 1.00 66.88 186 SER A O 1
ATOM 1520 N N . CYS A 1 187 ? -4.836 -10.775 -1.815 1.00 70.19 187 CYS A N 1
ATOM 1521 C CA . CYS A 1 187 ? -4.674 -9.717 -2.800 1.00 70.19 187 CYS A CA 1
ATOM 1522 C C . CYS A 1 187 ? -4.224 -10.199 -4.179 1.00 70.19 187 CYS A C 1
ATOM 1524 O O . CYS A 1 187 ? -3.255 -10.945 -4.312 1.00 70.19 187 CYS A O 1
ATOM 1526 N N . ASN A 1 188 ? -4.950 -9.747 -5.210 1.00 65.19 188 ASN A N 1
ATOM 1527 C CA . ASN A 1 188 ? -4.775 -10.149 -6.607 1.00 65.19 188 ASN A CA 1
ATOM 1528 C C . ASN A 1 188 ? -4.822 -11.681 -6.815 1.00 65.19 188 ASN A C 1
ATOM 1530 O O . ASN A 1 188 ? -4.121 -12.223 -7.667 1.00 65.19 188 ASN A O 1
ATOM 1534 N N . ILE A 1 189 ? -5.629 -12.398 -6.016 1.00 58.69 189 ILE A N 1
ATOM 1535 C CA . ILE A 1 189 ? -5.747 -13.866 -6.088 1.00 58.69 189 ILE A CA 1
ATOM 1536 C C . ILE A 1 189 ? -6.719 -14.381 -7.146 1.00 58.69 189 ILE A C 1
ATOM 1538 O O . ILE A 1 189 ? -6.817 -15.597 -7.300 1.00 58.69 189 ILE A O 1
ATOM 1542 N N . ASN A 1 190 ? -7.434 -13.497 -7.838 1.00 59.78 190 ASN A N 1
ATOM 1543 C CA . ASN A 1 190 ? -8.433 -13.904 -8.814 1.00 59.78 190 ASN A CA 1
ATOM 1544 C C . ASN A 1 190 ? -7.771 -14.444 -10.085 1.00 59.78 190 ASN A C 1
ATOM 1546 O O . ASN A 1 190 ? -6.703 -13.990 -10.486 1.00 59.78 190 ASN A O 1
ATOM 1550 N N . GLU A 1 191 ? -8.431 -15.404 -10.731 1.00 61.25 191 GLU A N 1
ATOM 1551 C CA . GLU A 1 191 ? -7.937 -16.198 -11.870 1.00 61.25 191 GLU A CA 1
ATOM 1552 C C . GLU A 1 191 ? -7.610 -15.378 -13.141 1.00 61.25 191 GLU A C 1
ATOM 1554 O O . GLU A 1 191 ? -7.271 -15.943 -14.179 1.00 61.25 191 GLU A O 1
ATOM 1559 N N . ARG A 1 192 ? -7.696 -14.039 -13.084 1.00 75.44 192 ARG A N 1
ATOM 1560 C CA . ARG A 1 192 ? -7.464 -13.134 -14.211 1.00 75.44 192 ARG A CA 1
ATOM 1561 C C . ARG A 1 192 ? -6.241 -12.222 -13.982 1.00 75.44 192 ARG A C 1
ATOM 1563 O O . ARG A 1 192 ? -6.172 -11.539 -12.962 1.00 75.44 192 ARG A O 1
ATOM 1570 N N . PRO A 1 193 ? -5.328 -12.114 -14.965 1.00 79.56 193 PRO A N 1
ATOM 1571 C CA . PRO A 1 193 ? -4.290 -11.081 -15.001 1.00 79.56 193 PRO A CA 1
ATOM 1572 C C . PRO A 1 193 ? -4.863 -9.660 -14.912 1.00 79.56 193 PRO A C 1
ATOM 1574 O O . PRO A 1 193 ? -5.901 -9.362 -15.504 1.00 79.56 193 PRO A O 1
ATOM 1577 N N . ALA A 1 194 ? -4.158 -8.785 -14.198 1.00 84.00 194 ALA A N 1
ATOM 1578 C CA . ALA A 1 194 ? -4.505 -7.383 -13.985 1.00 84.00 194 ALA A CA 1
ATOM 1579 C C . ALA A 1 194 ? -5.937 -7.190 -13.453 1.00 84.00 194 ALA A C 1
ATOM 1581 O O . ALA A 1 194 ? -6.643 -6.263 -13.852 1.00 84.00 194 ALA A O 1
ATOM 1582 N N . TYR A 1 195 ? -6.375 -8.071 -12.543 1.00 83.19 195 TYR A N 1
ATOM 1583 C CA . TYR A 1 195 ? -7.723 -8.024 -11.974 1.00 83.19 195 TYR A CA 1
ATOM 1584 C C . TYR A 1 195 ? -8.024 -6.669 -11.327 1.00 83.19 195 TYR A C 1
ATOM 1586 O O . TYR A 1 195 ? -9.071 -6.091 -11.598 1.00 83.19 195 TYR A O 1
ATOM 1594 N N . CYS A 1 196 ? -7.092 -6.119 -10.540 1.00 84.69 196 CYS A N 1
ATOM 1595 C CA . CYS A 1 196 ? -7.273 -4.801 -9.928 1.00 84.69 196 CYS A CA 1
ATOM 1596 C C . CYS A 1 196 ? -7.533 -3.710 -10.979 1.00 84.69 196 CYS A C 1
ATOM 1598 O O . CYS A 1 196 ? -8.437 -2.902 -10.787 1.00 84.69 196 CYS A O 1
ATOM 1600 N N . SER A 1 197 ? -6.799 -3.718 -12.096 1.00 87.38 197 SER A N 1
ATOM 1601 C CA . SER A 1 197 ? -7.002 -2.785 -13.212 1.00 87.38 197 SER A CA 1
ATOM 1602 C C . SER A 1 197 ? -8.377 -2.958 -13.847 1.00 87.38 197 SER A C 1
ATOM 1604 O O . SER A 1 197 ? -9.096 -1.986 -14.042 1.00 87.38 197 SER A O 1
ATOM 1606 N N . TYR A 1 198 ? -8.771 -4.208 -14.116 1.00 84.44 198 TYR A N 1
ATOM 1607 C CA . TYR A 1 198 ? -10.083 -4.530 -14.679 1.00 84.44 198 TYR A CA 1
ATOM 1608 C C . TYR A 1 198 ? -11.225 -4.006 -13.804 1.00 84.44 198 TYR A C 1
ATOM 1610 O O . TYR A 1 198 ? -12.147 -3.378 -14.319 1.00 84.44 198 TYR A O 1
ATOM 1618 N N . MET A 1 199 ? -11.150 -4.225 -12.489 1.00 80.06 199 MET A N 1
ATOM 1619 C CA . MET A 1 199 ? -12.185 -3.766 -11.562 1.00 80.06 199 MET A CA 1
ATOM 1620 C C . MET A 1 199 ? -12.292 -2.239 -11.516 1.00 80.06 199 MET A C 1
ATOM 1622 O O . MET A 1 199 ? -13.391 -1.716 -11.381 1.00 80.06 199 MET A O 1
ATOM 1626 N N . GLN A 1 200 ? -11.179 -1.535 -11.724 1.00 80.75 200 GLN A N 1
ATOM 1627 C CA . GLN A 1 200 ? -11.113 -0.072 -11.810 1.00 80.75 200 GLN A CA 1
ATOM 1628 C C . GLN A 1 200 ? -11.438 0.480 -13.206 1.00 80.75 200 GLN A C 1
ATOM 1630 O O . GLN A 1 200 ? -11.328 1.679 -13.437 1.00 80.75 200 GLN A O 1
ATOM 1635 N N . ASN A 1 201 ? -11.827 -0.376 -14.160 1.00 84.31 201 ASN A N 1
ATOM 1636 C CA . ASN A 1 201 ? -12.031 -0.005 -15.564 1.00 84.31 201 ASN A CA 1
ATOM 1637 C C . ASN A 1 201 ? -10.784 0.632 -16.223 1.00 84.31 201 ASN A C 1
ATOM 1639 O O . ASN A 1 201 ? -10.883 1.409 -17.172 1.00 84.31 201 ASN A O 1
ATOM 1643 N N . HIS A 1 202 ? -9.596 0.289 -15.725 1.00 87.44 202 HIS A N 1
ATOM 1644 C CA . HIS A 1 202 ? -8.315 0.638 -16.325 1.00 87.44 202 HIS A CA 1
ATOM 1645 C C . HIS A 1 202 ? -7.883 -0.430 -17.345 1.00 87.44 202 HIS A C 1
ATOM 1647 O O . HIS A 1 202 ? -8.442 -1.530 -17.431 1.00 87.44 202 HIS A O 1
ATOM 1653 N N . SER A 1 203 ? -6.844 -0.123 -18.125 1.00 90.19 203 SER A N 1
ATOM 1654 C CA . SER A 1 203 ? -6.241 -1.097 -19.037 1.00 90.19 203 SER A CA 1
ATOM 1655 C C . SER A 1 203 ? -5.687 -2.299 -18.265 1.00 90.19 203 SER A C 1
ATOM 1657 O O . SER A 1 203 ? -4.909 -2.151 -17.326 1.00 90.19 203 SER A O 1
ATOM 1659 N N . VAL A 1 204 ? -6.032 -3.508 -18.718 1.00 88.75 204 VAL A N 1
ATOM 1660 C CA . VAL A 1 204 ? -5.436 -4.763 -18.218 1.00 88.75 204 VAL A CA 1
ATOM 1661 C C . VAL A 1 204 ? -4.014 -4.999 -18.735 1.00 88.75 204 VAL A C 1
ATOM 1663 O O . VAL A 1 204 ? -3.310 -5.877 -18.246 1.00 88.75 204 VAL A O 1
ATOM 1666 N N . LEU A 1 205 ? -3.596 -4.221 -19.732 1.00 91.75 205 LEU A N 1
ATOM 1667 C CA . LEU A 1 205 ? -2.204 -4.103 -20.144 1.00 91.75 205 LEU A CA 1
ATOM 1668 C C . LEU A 1 205 ? -1.527 -3.008 -19.325 1.00 91.75 205 LEU A C 1
ATOM 1670 O O . LEU A 1 205 ? -2.189 -2.096 -18.809 1.00 91.75 205 LEU A O 1
ATOM 1674 N N . TYR A 1 206 ? -0.206 -3.077 -19.251 1.00 93.69 206 TYR A N 1
ATOM 1675 C CA . TYR A 1 206 ? 0.588 -2.057 -18.601 1.00 93.69 206 TYR A CA 1
ATOM 1676 C C . TYR A 1 206 ? 0.294 -0.672 -19.185 1.00 93.69 206 TYR A C 1
ATOM 1678 O O . TYR A 1 206 ? 0.175 -0.488 -20.399 1.00 93.69 206 TYR A O 1
ATOM 1686 N N . HIS A 1 207 ? 0.161 0.296 -18.290 1.00 93.44 207 HIS A N 1
ATOM 1687 C CA . HIS A 1 207 ? -0.023 1.716 -18.560 1.00 93.44 207 HIS A CA 1
ATOM 1688 C C . HIS A 1 207 ? 0.559 2.496 -17.377 1.00 93.44 207 HIS A C 1
ATOM 1690 O O . HIS A 1 207 ? 1.019 1.890 -16.414 1.00 93.44 207 HIS A O 1
ATOM 1696 N N . ARG A 1 208 ? 0.554 3.827 -17.439 1.00 91.00 208 ARG A N 1
ATOM 1697 C CA . ARG A 1 208 ? 1.082 4.698 -16.385 1.00 91.00 208 ARG A CA 1
ATOM 1698 C C . ARG A 1 208 ? 0.004 5.680 -15.926 1.00 91.00 208 ARG A C 1
ATOM 1700 O O . ARG A 1 208 ? -0.770 6.131 -16.770 1.00 91.00 208 ARG A O 1
ATOM 1707 N N . HIS A 1 209 ? -0.038 5.966 -14.625 1.00 87.75 209 HIS A N 1
ATOM 1708 C CA . HIS A 1 209 ? -0.845 7.042 -14.038 1.00 87.75 209 HIS A CA 1
ATOM 1709 C C . HIS A 1 209 ? -0.138 8.398 -14.115 1.00 87.75 209 HIS A C 1
ATOM 1711 O O . HIS A 1 209 ? 1.113 8.428 -14.008 1.00 87.75 209 HIS A O 1
#

Sequence (209 aa):
MKYTAEDMDWKSATNKQKEILKEQGWKLENGIPVLYVSVPEELEYNQKHGHDHSHEGHQGTLQVNGVEKDIHNGTFDVDSNNETIKIMVGEEKNEVKKQEDGTYQVIVEKNLSQMFENMDKKQKEAVGTLGYGDTYYPGDWVHCNRFNGPNSDDRHLRKWNPQAYINFYKSDCYHGALMYCTDHNSCNINERPAYCSYMQNHSVLYHRH

Secondary structure (DSSP, 8-state):
-EEE-TT--TTT--HHHHHHHHHTT-EEETTEEEEE--HHHHHHHHHHTT--SS-SSEEEEEEETTEEEEEETTB-------SEEEEEETTEEEEEEBPTTS-B----EEEHHHHHHHHHHGGGSSSPPPPTTPBP-TT-B-S--SS-STT---B---TTSHHHHHHHTTSHHHHHHHHT-SSSSSTT-SSSTTHHHHHTT--SB----

Foldseek 3Di:
DKEWLQLAPPVPDDPVLVVLCVVLPWDDDVNIIMHDDQQLVVVVVCVVVLLADADQQWQQWKDKQNRIWTQGSNDTDDPDQDQWIWIGQPNDIDIWGQDPVSDTDDDDYAHVLLLLVLLVVVQPPQHHDDDAFDAFDFQAAAQAQQQAEQQHPRGRHHSHYSNSVSRNRPTLQVNCCSRYNSYSNPRSPDNDRHVSCVNSVHDSTDDHD

pLDDT: mean 86.82, std 11.17, range [50.72, 98.38]